Protein AF-A0A3S1CFC3-F1 (afdb_monomer_lite)

Sequence (227 aa):
MEAGDVARFQQRLIISVTGASMASLVAAILFESIRQGFGRMPPEFRSLEDPLGFSILGLLLGLIFSITNSPSYLGALRAGGGFEYTGINYEEIDPNTPSRNPPHIDRRVLQFVSDSRASKIEEGLSIKLPGTGKVRIGSTFKQCQIYIPDIPPHVGNLILNRRQALLEVNPKFLNTIEVNGERLTATNKKFLKHNDILTFFSINGNGKNETNIYRFVYYNRFLDPQG

Radius of gyration: 25.36 Å; chains: 1; bounding box: 68×39×70 Å

Structure (mmCIF, N/CA/C/O backbone):
data_AF-A0A3S1CFC3-F1
#
_entry.id   AF-A0A3S1CFC3-F1
#
loop_
_atom_site.group_PDB
_atom_site.id
_atom_site.type_symbol
_atom_site.label_atom_id
_atom_site.label_alt_id
_atom_site.label_comp_id
_atom_site.label_asym_id
_atom_site.label_entity_id
_atom_site.label_seq_id
_atom_site.pdbx_PDB_ins_code
_atom_site.Cartn_x
_atom_site.Cartn_y
_atom_site.Cartn_z
_atom_site.occupancy
_atom_site.B_iso_or_equiv
_atom_site.auth_seq_id
_atom_site.auth_comp_id
_atom_site.auth_asym_id
_atom_site.auth_atom_id
_atom_site.pdbx_PDB_model_num
ATOM 1 N N . MET A 1 1 ? -4.711 -12.379 6.925 1.00 42.16 1 MET A N 1
ATOM 2 C CA . MET A 1 1 ? -4.134 -12.859 8.213 1.00 42.16 1 MET A CA 1
ATOM 3 C C . MET A 1 1 ? -3.035 -11.905 8.695 1.00 42.16 1 MET A C 1
ATOM 5 O O . MET A 1 1 ? -2.099 -11.646 7.960 1.00 42.16 1 MET A O 1
ATOM 9 N N . GLU A 1 2 ? -3.150 -11.352 9.909 1.00 40.22 2 GLU A N 1
ATOM 10 C CA . GLU A 1 2 ? -2.169 -10.440 10.555 1.00 40.22 2 GLU A CA 1
ATOM 11 C C . GLU A 1 2 ? -1.416 -11.161 11.705 1.00 40.22 2 GLU A C 1
ATOM 13 O O . GLU A 1 2 ? -0.803 -10.527 12.556 1.00 40.22 2 GLU A O 1
ATOM 18 N N . ALA A 1 3 ? -1.485 -12.500 11.726 1.00 41.91 3 ALA A N 1
ATOM 19 C CA . ALA A 1 3 ? -1.053 -13.385 12.814 1.00 41.91 3 ALA A CA 1
ATOM 20 C C . ALA A 1 3 ? 0.452 -13.732 12.818 1.00 41.91 3 ALA A C 1
ATOM 22 O O . ALA A 1 3 ? 0.902 -14.467 13.688 1.00 41.91 3 ALA A O 1
ATOM 23 N N . GLY A 1 4 ? 1.237 -13.218 11.867 1.00 51.56 4 GLY A N 1
ATOM 24 C CA . GLY A 1 4 ? 2.675 -13.511 11.770 1.00 51.56 4 GLY A CA 1
ATOM 25 C C . GLY A 1 4 ? 3.599 -12.542 12.518 1.00 51.56 4 GLY A C 1
ATOM 26 O O . GLY A 1 4 ? 4.791 -12.812 12.618 1.00 51.56 4 GLY A O 1
ATOM 27 N N . ASP A 1 5 ? 3.090 -11.413 13.024 1.00 64.06 5 ASP A N 1
ATOM 28 C CA . ASP A 1 5 ? 3.907 -10.368 13.662 1.00 64.06 5 ASP A CA 1
ATOM 29 C C . ASP A 1 5 ? 3.645 -10.323 15.179 1.00 64.06 5 ASP A C 1
ATOM 31 O O . ASP A 1 5 ? 2.754 -9.620 15.669 1.00 64.06 5 ASP A O 1
ATOM 35 N N . VAL A 1 6 ? 4.417 -11.125 15.923 1.00 68.31 6 VAL A N 1
ATOM 36 C CA . VAL A 1 6 ? 4.292 -11.315 17.383 1.00 68.31 6 VAL A CA 1
ATOM 37 C C . VAL A 1 6 ? 4.401 -9.990 18.143 1.00 68.31 6 VAL A C 1
ATOM 39 O O . VAL A 1 6 ? 3.653 -9.762 19.096 1.00 68.31 6 VAL A O 1
ATOM 42 N N . ALA A 1 7 ? 5.272 -9.081 17.695 1.00 69.06 7 ALA A N 1
ATOM 43 C CA . ALA A 1 7 ? 5.473 -7.785 18.340 1.00 69.06 7 ALA A CA 1
ATOM 44 C C . ALA A 1 7 ? 4.209 -6.910 18.264 1.00 69.06 7 ALA A C 1
ATOM 46 O O . ALA A 1 7 ? 3.825 -6.264 19.242 1.00 69.06 7 ALA A O 1
ATOM 47 N N . ARG A 1 8 ? 3.502 -6.933 17.128 1.00 65.00 8 ARG A N 1
ATOM 48 C CA . ARG A 1 8 ? 2.253 -6.171 16.964 1.00 65.00 8 ARG A CA 1
ATOM 49 C C . ARG A 1 8 ? 1.079 -6.780 17.706 1.00 65.00 8 ARG A C 1
ATOM 51 O O . ARG A 1 8 ? 0.235 -6.036 18.208 1.00 65.00 8 ARG A O 1
ATOM 58 N N . PHE A 1 9 ? 1.015 -8.107 17.780 1.00 73.50 9 PHE A N 1
ATOM 59 C CA . PHE A 1 9 ? 0.009 -8.779 18.596 1.00 73.50 9 PHE A CA 1
ATOM 60 C C . PHE A 1 9 ? 0.137 -8.358 20.066 1.00 73.50 9 PHE A C 1
ATOM 62 O O . PHE A 1 9 ? -0.846 -7.923 20.665 1.00 73.50 9 PHE A O 1
ATOM 69 N N . GLN A 1 10 ? 1.359 -8.377 20.609 1.00 79.56 10 GLN A N 1
ATOM 70 C CA . GLN A 1 10 ? 1.631 -7.917 21.974 1.00 79.56 10 GLN A CA 1
ATOM 71 C C . GLN A 1 10 ? 1.266 -6.440 22.169 1.00 79.56 10 GLN A C 1
ATOM 73 O O . GLN A 1 10 ? 0.617 -6.095 23.154 1.00 79.56 10 GLN A O 1
ATOM 78 N N . GLN A 1 11 ? 1.603 -5.572 21.210 1.00 77.94 11 GLN A N 1
ATOM 79 C CA . GLN A 1 11 ? 1.250 -4.154 21.278 1.00 77.94 11 GLN A CA 1
ATOM 80 C C . GLN A 1 11 ? -0.272 -3.932 21.314 1.00 77.94 11 GLN A C 1
ATOM 82 O O . GLN A 1 11 ? -0.761 -3.177 22.155 1.00 77.94 11 GLN A O 1
ATOM 87 N N . ARG A 1 12 ? -1.040 -4.608 20.446 1.00 77.31 12 ARG A N 1
ATOM 88 C CA . ARG A 1 12 ? -2.513 -4.534 20.453 1.00 77.31 12 ARG A CA 1
ATOM 89 C C . ARG A 1 12 ? -3.105 -5.059 21.754 1.00 77.31 12 ARG A C 1
ATOM 91 O O . ARG A 1 12 ? -4.049 -4.458 22.263 1.00 77.31 12 ARG A O 1
ATOM 98 N N . LEU A 1 13 ? -2.549 -6.143 22.291 1.00 82.62 13 LEU A N 1
ATOM 99 C CA . LEU A 1 13 ? -2.998 -6.730 23.549 1.00 82.62 13 LEU A CA 1
ATOM 100 C C . LEU A 1 13 ? -2.796 -5.746 24.705 1.00 82.62 13 LEU A C 1
ATOM 102 O O . LEU A 1 13 ? -3.754 -5.449 25.414 1.00 82.62 13 LEU A O 1
ATOM 106 N N . ILE A 1 14 ? -1.599 -5.165 24.841 1.00 84.75 14 ILE A N 1
ATOM 107 C CA . ILE A 1 14 ? -1.297 -4.191 25.901 1.00 84.75 14 ILE A CA 1
ATOM 108 C C . ILE A 1 14 ? -2.219 -2.973 25.802 1.00 84.75 14 ILE A C 1
ATOM 110 O O . ILE A 1 14 ? -2.825 -2.598 26.801 1.00 84.75 14 ILE A O 1
ATOM 114 N N . ILE A 1 15 ? -2.369 -2.381 24.611 1.00 81.94 15 ILE A N 1
ATOM 115 C CA . ILE A 1 15 ? -3.229 -1.199 24.417 1.00 81.94 15 ILE A CA 1
ATOM 116 C C . ILE A 1 15 ? -4.700 -1.537 24.691 1.00 81.94 15 ILE A C 1
ATOM 118 O O . ILE A 1 15 ? -5.428 -0.715 25.240 1.00 81.94 15 ILE A O 1
ATOM 122 N N . SER A 1 16 ? -5.151 -2.742 24.337 1.00 82.00 16 SER A N 1
ATOM 123 C CA . SER A 1 16 ? -6.533 -3.161 24.594 1.00 82.00 16 SER A CA 1
ATOM 124 C C . SER A 1 16 ? -6.792 -3.357 26.085 1.00 82.00 16 SER A C 1
ATOM 126 O O . SER A 1 16 ? -7.818 -2.902 26.578 1.00 82.00 16 SER A O 1
ATOM 128 N N . VAL A 1 17 ? -5.855 -3.967 26.819 1.00 86.62 17 VAL A N 1
ATOM 129 C CA . VAL A 1 17 ? -5.968 -4.148 28.275 1.00 86.62 17 VAL A CA 1
ATOM 130 C C . VAL A 1 17 ? -5.937 -2.802 28.998 1.00 86.62 17 VAL A C 1
ATOM 132 O O . VAL A 1 17 ? -6.794 -2.536 29.839 1.00 86.62 17 VAL A O 1
ATOM 135 N N . THR A 1 18 ? -4.990 -1.921 28.665 1.00 88.06 18 THR A N 1
ATOM 136 C CA . THR A 1 18 ? -4.898 -0.602 29.310 1.00 88.06 18 THR A CA 1
ATOM 137 C C . THR A 1 18 ? -6.079 0.292 28.938 1.00 88.06 18 THR A C 1
ATOM 139 O O . THR A 1 18 ? -6.671 0.919 29.816 1.00 88.06 18 THR A O 1
ATOM 142 N N . GLY A 1 19 ? -6.480 0.297 27.665 1.00 86.25 19 GLY A N 1
ATOM 143 C CA . GLY A 1 19 ? -7.638 1.037 27.176 1.00 86.25 19 GLY A CA 1
ATOM 144 C C . GLY A 1 19 ? -8.947 0.573 27.815 1.00 86.25 19 GLY A C 1
ATOM 145 O O . GLY A 1 19 ? -9.732 1.413 28.245 1.00 86.25 19 GLY A O 1
ATOM 146 N N . ALA A 1 20 ? -9.162 -0.740 27.943 1.00 87.75 20 ALA A N 1
ATOM 147 C CA . ALA A 1 20 ? -10.339 -1.296 28.611 1.00 87.75 20 ALA A CA 1
ATOM 148 C C . ALA A 1 20 ? -10.380 -0.922 30.100 1.00 87.75 20 ALA A C 1
ATOM 150 O O . ALA A 1 20 ? -11.426 -0.516 30.600 1.00 87.75 20 ALA A O 1
ATOM 151 N N . SER A 1 21 ? -9.241 -0.979 30.795 1.00 88.75 21 SER A N 1
ATOM 152 C CA . SER A 1 21 ? -9.150 -0.553 32.197 1.00 88.75 21 SER A CA 1
ATOM 153 C C . SER A 1 21 ? -9.494 0.929 32.375 1.00 88.75 21 SER A C 1
ATOM 155 O O . SER A 1 21 ? -10.272 1.275 33.264 1.00 88.75 21 SER A O 1
ATOM 157 N N . MET A 1 22 ? -8.980 1.809 31.506 1.00 90.06 22 MET A N 1
ATOM 158 C CA . MET A 1 22 ? -9.345 3.230 31.541 1.00 90.06 22 MET A CA 1
ATOM 159 C C . MET A 1 22 ? -10.819 3.455 31.199 1.00 90.06 22 MET A C 1
ATOM 161 O O . MET A 1 22 ? -11.473 4.258 31.858 1.00 90.06 22 MET A O 1
ATOM 165 N N . ALA A 1 23 ? -11.353 2.749 30.199 1.00 90.12 23 ALA A N 1
ATOM 166 C CA . ALA A 1 23 ? -12.761 2.844 29.825 1.00 90.12 23 ALA A CA 1
ATOM 167 C C . ALA A 1 23 ? -13.680 2.464 30.989 1.00 90.12 23 ALA A C 1
ATOM 169 O O . ALA A 1 23 ? -14.636 3.185 31.252 1.00 90.12 23 ALA A O 1
ATOM 170 N N . SER A 1 24 ? -13.357 1.401 31.730 1.00 89.88 24 SER A N 1
ATOM 171 C CA . SER A 1 24 ? -14.097 1.002 32.932 1.00 89.88 24 SER A CA 1
ATOM 172 C C . SER A 1 24 ? -14.059 2.074 34.022 1.00 89.88 24 SER A C 1
ATOM 174 O O . SER A 1 24 ? -15.081 2.361 34.641 1.00 89.88 24 SER A O 1
ATOM 176 N N . LEU A 1 25 ? -12.903 2.711 34.231 1.00 92.31 25 LEU A N 1
ATOM 177 C CA . LEU A 1 25 ? -12.755 3.782 35.218 1.00 92.31 25 LEU A CA 1
ATOM 178 C C . LEU A 1 25 ? -13.561 5.029 34.820 1.00 92.31 25 LEU A C 1
ATOM 180 O O . LEU A 1 25 ? -14.290 5.583 35.640 1.00 92.31 25 LEU A O 1
ATOM 184 N N . VAL A 1 26 ? -13.497 5.435 33.549 1.00 91.19 26 VAL A N 1
ATOM 185 C CA . VAL A 1 26 ? -14.292 6.553 33.014 1.00 91.19 26 VAL A CA 1
ATOM 186 C C . VAL A 1 26 ? -15.789 6.240 33.061 1.00 91.19 26 VAL A C 1
ATOM 188 O O . VAL A 1 26 ? -16.574 7.109 33.433 1.00 91.19 26 VAL A O 1
ATOM 191 N N . ALA A 1 27 ? -16.189 5.005 32.745 1.00 90.88 27 ALA A N 1
ATOM 192 C CA . ALA A 1 27 ? -17.576 4.557 32.847 1.00 90.88 27 ALA A CA 1
ATOM 193 C C . ALA A 1 27 ? -18.093 4.674 34.285 1.00 90.88 27 ALA A C 1
ATOM 195 O O . ALA A 1 27 ? -19.175 5.214 34.496 1.00 90.88 27 ALA A O 1
ATOM 196 N N . ALA A 1 28 ? -17.300 4.233 35.267 1.00 90.38 28 ALA A N 1
ATOM 197 C CA . ALA A 1 28 ? -17.648 4.333 36.680 1.00 90.38 28 ALA A CA 1
ATOM 198 C C . ALA A 1 28 ? -17.793 5.794 37.138 1.00 90.38 28 ALA A C 1
ATOM 200 O O . ALA A 1 28 ? -18.766 6.126 37.811 1.00 90.38 28 ALA A O 1
ATOM 201 N N . ILE A 1 29 ? -16.878 6.682 36.726 1.00 90.38 29 ILE A N 1
ATOM 202 C CA . ILE A 1 29 ? -16.960 8.118 37.042 1.00 90.38 29 ILE A CA 1
ATOM 203 C C . ILE A 1 29 ? -18.208 8.752 36.418 1.00 90.38 29 ILE A C 1
ATOM 205 O O . ILE A 1 29 ? -18.926 9.485 37.099 1.00 90.38 29 ILE A O 1
ATOM 209 N N . LEU A 1 30 ? -18.481 8.485 35.137 1.00 88.50 30 LEU A N 1
ATOM 210 C CA . LEU A 1 30 ? -19.662 9.016 34.447 1.00 88.50 30 LEU A CA 1
ATOM 211 C C . LEU A 1 30 ? -20.952 8.527 35.099 1.00 88.50 30 LEU A C 1
ATOM 213 O O . LEU A 1 30 ? -21.858 9.320 35.344 1.00 88.50 30 LEU A O 1
ATOM 217 N N . PHE A 1 31 ? -21.015 7.235 35.410 1.00 86.88 31 PHE A N 1
ATOM 218 C CA . PHE A 1 31 ? -22.160 6.629 36.067 1.00 86.88 31 PHE A CA 1
ATOM 219 C C . PHE A 1 31 ? -22.419 7.248 37.447 1.00 86.88 31 PHE A C 1
ATOM 221 O O . PHE A 1 31 ? -23.539 7.667 37.733 1.00 86.88 31 PHE A O 1
ATOM 228 N N . GLU A 1 32 ? -21.379 7.391 38.271 1.00 85.94 32 GLU A N 1
ATOM 229 C CA . GLU A 1 32 ? -21.494 8.014 39.592 1.00 85.94 32 GLU A CA 1
ATOM 230 C C . GLU A 1 32 ? -21.860 9.506 39.493 1.00 85.94 32 GLU A C 1
ATOM 232 O O . GLU A 1 32 ? -22.687 9.989 40.263 1.00 85.94 32 GLU A O 1
ATOM 237 N N . SER A 1 33 ? -21.338 10.226 38.495 1.00 85.31 33 SER A N 1
ATOM 238 C CA . SER A 1 33 ? -21.699 11.633 38.249 1.00 85.31 33 SER A CA 1
ATOM 239 C C . SER A 1 33 ? -23.186 11.788 37.912 1.00 85.31 33 SER A C 1
ATOM 241 O O . SER A 1 33 ? -23.858 12.675 38.440 1.00 85.31 33 SER A O 1
ATOM 243 N N . ILE A 1 34 ? -23.723 10.899 37.069 1.00 83.38 34 ILE A N 1
ATOM 244 C CA . ILE A 1 34 ? -25.156 10.855 36.744 1.00 83.38 34 ILE A CA 1
ATOM 245 C C . ILE A 1 34 ? -25.962 10.542 38.009 1.00 83.38 34 ILE A C 1
ATOM 247 O O . ILE A 1 34 ? -26.937 11.226 38.319 1.00 83.38 34 ILE A O 1
ATOM 251 N N . ARG A 1 35 ? -25.529 9.543 38.782 1.00 79.00 35 ARG A N 1
ATOM 252 C CA . ARG A 1 35 ? -26.196 9.114 40.015 1.00 79.00 35 ARG A CA 1
ATOM 253 C C . ARG A 1 35 ? -26.279 10.222 41.067 1.00 79.00 35 ARG A C 1
ATOM 255 O O . ARG A 1 35 ? -27.329 10.389 41.693 1.00 79.00 35 ARG A O 1
ATOM 262 N N . GLN A 1 36 ? -25.197 10.978 41.246 1.00 80.56 36 GLN A N 1
ATOM 263 C CA . GLN A 1 36 ? -25.134 12.115 42.166 1.00 80.56 36 GLN A CA 1
ATOM 264 C C . GLN A 1 36 ? -25.999 13.283 41.686 1.00 80.56 36 GLN A C 1
ATOM 266 O O . GLN A 1 36 ? -26.722 13.864 42.493 1.00 80.56 36 GLN A O 1
ATOM 271 N N . GLY A 1 37 ? -25.999 13.573 40.379 1.00 77.06 37 GLY A N 1
ATOM 272 C CA . GLY A 1 37 ? -26.827 14.628 39.786 1.00 77.06 37 GLY A CA 1
ATOM 273 C C . GLY A 1 37 ? -28.334 14.423 39.981 1.00 77.06 37 GLY A C 1
ATOM 274 O O . GLY A 1 37 ? -29.068 15.398 40.111 1.00 77.06 37 GLY A O 1
ATOM 275 N N . PHE A 1 38 ? -28.791 13.170 40.071 1.00 71.25 38 PHE A N 1
ATOM 276 C CA . PHE A 1 38 ? -30.195 12.831 40.337 1.00 71.25 38 PHE A CA 1
ATOM 277 C C . PHE A 1 38 ? -30.530 12.604 41.823 1.00 71.25 38 PHE A C 1
ATOM 279 O O . PHE A 1 38 ? -31.680 12.314 42.137 1.00 71.25 38 PHE A O 1
ATOM 286 N N . GLY A 1 39 ? -29.575 12.738 42.755 1.00 63.97 39 GLY A N 1
ATOM 287 C CA . GLY A 1 39 ? -29.851 12.625 44.197 1.00 63.97 39 GLY A CA 1
ATOM 288 C C . GLY A 1 39 ? -30.233 11.216 44.682 1.00 63.97 39 GLY A C 1
ATOM 289 O O . GLY A 1 39 ? -30.819 11.091 45.759 1.00 63.97 39 GLY A O 1
ATOM 290 N N . ARG A 1 40 ? -29.824 10.171 43.934 1.00 63.53 40 ARG A N 1
ATOM 291 C CA . ARG A 1 40 ? -30.358 8.786 43.884 1.00 63.53 40 ARG A CA 1
ATOM 292 C C . ARG A 1 40 ? -31.554 8.681 42.937 1.00 63.53 40 ARG A C 1
ATOM 294 O O . ARG A 1 40 ? -32.511 9.434 43.065 1.00 63.53 40 ARG A O 1
ATOM 301 N N . MET A 1 41 ? -31.494 7.734 41.993 1.00 61.25 41 MET A N 1
ATOM 302 C CA . MET A 1 41 ? -32.552 7.547 40.994 1.00 61.25 41 MET A CA 1
ATOM 303 C C . MET A 1 41 ? -33.935 7.432 41.665 1.00 61.25 41 MET A C 1
ATOM 305 O O . MET A 1 41 ? -34.058 6.706 42.660 1.00 61.25 41 MET A O 1
ATOM 309 N N . PRO A 1 42 ? -34.972 8.107 41.125 1.00 67.75 42 PRO A N 1
ATOM 310 C CA . PRO A 1 42 ? -36.343 7.957 41.597 1.00 67.75 42 PRO A CA 1
ATOM 311 C C . PRO A 1 42 ? -36.731 6.472 41.643 1.00 67.75 42 PRO A C 1
ATOM 313 O O . PRO A 1 42 ? -36.279 5.704 40.791 1.00 67.75 42 PRO A O 1
ATOM 316 N N . PRO A 1 43 ? -37.575 6.039 42.593 1.00 66.56 43 PRO A N 1
ATOM 317 C CA . PRO A 1 43 ? -37.928 4.627 42.771 1.00 66.56 43 PRO A CA 1
ATOM 318 C C . PRO A 1 43 ? -38.498 3.961 41.505 1.00 66.56 43 PRO A C 1
ATOM 320 O O . PRO A 1 43 ? -38.337 2.756 41.337 1.00 66.56 43 PRO A O 1
ATOM 323 N N . GLU A 1 44 ? -39.079 4.740 40.591 1.00 69.56 44 GLU A N 1
ATOM 324 C CA . GLU A 1 44 ? -39.585 4.293 39.285 1.00 69.56 44 GLU A CA 1
ATOM 325 C C . GLU A 1 44 ? -38.475 3.941 38.274 1.00 69.56 44 GLU A C 1
ATOM 327 O O . GLU A 1 44 ? -38.678 3.101 37.403 1.00 69.56 44 GLU A O 1
ATOM 332 N N . PHE A 1 45 ? -37.284 4.536 38.406 1.00 68.44 45 PHE A N 1
ATOM 333 C CA . PHE A 1 45 ? -36.150 4.376 37.482 1.00 68.44 45 PHE A CA 1
ATOM 334 C C . PHE A 1 45 ? -35.042 3.465 38.018 1.00 68.44 45 PHE A C 1
ATOM 336 O O . PHE A 1 45 ? -34.048 3.230 37.336 1.00 68.44 45 PHE A O 1
ATOM 343 N N . ARG A 1 46 ? -35.209 2.898 39.215 1.00 69.00 46 ARG A N 1
ATOM 344 C CA . ARG A 1 46 ? -34.215 2.011 39.842 1.00 69.00 46 ARG A CA 1
ATOM 345 C C . ARG A 1 46 ? -33.887 0.773 39.002 1.00 69.00 46 ARG A C 1
ATOM 347 O O . ARG A 1 46 ? -32.761 0.299 39.026 1.00 69.00 46 ARG A O 1
ATOM 354 N N . SER A 1 47 ? -34.853 0.273 38.233 1.00 77.00 47 SER A N 1
ATOM 355 C CA . SER A 1 47 ? -34.658 -0.851 37.305 1.00 77.00 47 SER A CA 1
ATOM 356 C C . SER A 1 47 ? -33.797 -0.498 36.084 1.00 77.00 47 SER A C 1
ATOM 358 O O . SER A 1 47 ? -33.296 -1.398 35.416 1.00 77.00 47 SER A O 1
ATOM 360 N N . LEU A 1 48 ? -33.615 0.795 35.790 1.00 78.31 48 LEU A N 1
ATOM 361 C CA . LEU A 1 48 ? -32.805 1.303 34.680 1.00 78.31 48 LEU A CA 1
ATOM 362 C C . LEU A 1 48 ? -31.370 1.661 35.096 1.00 78.31 48 LEU A C 1
ATOM 364 O O . LEU A 1 48 ? -30.550 1.939 34.222 1.00 78.31 48 LEU A O 1
ATOM 368 N N . GLU A 1 49 ? -31.048 1.599 36.393 1.00 75.81 49 GLU A N 1
ATOM 369 C CA . GLU A 1 49 ? -29.712 1.877 36.935 1.00 75.81 49 GLU A CA 1
ATOM 370 C C . GLU A 1 49 ? -28.662 0.925 36.322 1.00 75.81 49 GLU A C 1
ATOM 372 O O . GLU A 1 49 ? -27.709 1.384 35.686 1.00 75.81 49 GLU A O 1
ATOM 377 N N . ASP A 1 50 ? -28.887 -0.391 36.387 1.00 78.94 50 ASP A N 1
ATOM 378 C CA . ASP A 1 50 ? -27.946 -1.385 35.849 1.00 78.94 50 ASP A CA 1
ATOM 379 C C . ASP A 1 50 ? -27.836 -1.354 34.306 1.00 78.94 50 ASP A C 1
ATOM 381 O O . ASP A 1 50 ? -26.713 -1.287 33.790 1.00 78.94 50 ASP A O 1
ATOM 385 N N . PRO A 1 51 ? -28.940 -1.334 33.520 1.00 87.38 51 PRO A N 1
ATOM 386 C CA . PRO A 1 51 ? -28.868 -1.224 32.059 1.00 87.38 51 PRO A CA 1
ATOM 387 C C . PRO A 1 51 ? -28.120 0.018 31.564 1.00 87.38 51 PRO A C 1
ATOM 389 O O . PRO A 1 51 ? -27.397 -0.050 30.564 1.00 87.38 51 PRO A O 1
ATOM 392 N N . LEU A 1 52 ? -28.271 1.152 32.253 1.00 85.50 52 LEU A N 1
ATOM 393 C CA . LEU A 1 52 ? -27.593 2.398 31.903 1.00 85.50 52 LEU A CA 1
ATOM 394 C C . LEU A 1 52 ? -26.082 2.286 32.143 1.00 85.50 52 LEU A C 1
ATOM 396 O O . LEU A 1 52 ? -25.298 2.649 31.263 1.00 85.50 52 LEU A O 1
ATOM 400 N N . GLY A 1 53 ? -25.670 1.718 33.281 1.00 84.19 53 GLY A N 1
ATOM 401 C CA . GLY A 1 53 ? -24.261 1.451 33.578 1.00 84.19 53 GLY A CA 1
ATOM 402 C C . GLY A 1 53 ? -23.609 0.526 32.545 1.00 84.19 53 GLY A C 1
ATOM 403 O O . GLY A 1 53 ? -22.552 0.852 31.994 1.00 84.19 53 GLY A O 1
ATOM 404 N N . PHE A 1 54 ? -24.277 -0.580 32.197 1.00 89.06 54 PHE A N 1
ATOM 405 C CA . PHE A 1 54 ? -23.790 -1.501 31.165 1.00 89.06 54 PHE A CA 1
ATOM 406 C C . PHE A 1 54 ? -23.721 -0.859 29.776 1.00 89.06 54 PHE A C 1
ATOM 408 O O . PHE A 1 54 ? -22.786 -1.135 29.023 1.00 89.06 54 PHE A O 1
ATOM 415 N N . SER A 1 55 ? -24.658 0.030 29.442 1.00 91.56 55 SER A N 1
ATOM 416 C CA . SER A 1 55 ? -24.670 0.728 28.151 1.00 91.56 55 SER A CA 1
ATOM 417 C C . SER A 1 55 ? -23.510 1.718 28.017 1.00 91.56 55 SER A C 1
ATOM 419 O O . SER A 1 55 ? -22.846 1.742 26.980 1.00 91.56 55 SER A O 1
ATOM 421 N N . ILE A 1 56 ? -23.220 2.498 29.068 1.00 89.56 56 ILE A N 1
ATOM 422 C CA . ILE A 1 56 ? -22.079 3.432 29.093 1.00 89.56 56 ILE A CA 1
ATOM 423 C C . ILE A 1 56 ? -20.763 2.663 28.960 1.00 89.56 56 ILE A C 1
ATOM 425 O O . ILE A 1 56 ? -19.918 3.017 28.133 1.00 89.56 56 ILE A O 1
ATOM 429 N N . LEU A 1 57 ? -20.608 1.588 29.739 1.00 91.19 57 LEU A N 1
ATOM 430 C CA . LEU A 1 57 ? -19.436 0.724 29.655 1.00 91.19 57 LEU A CA 1
ATOM 431 C C . LEU A 1 57 ? -19.290 0.137 28.247 1.00 91.19 57 LEU A C 1
ATOM 433 O O . LEU A 1 57 ? -18.219 0.241 27.654 1.00 91.19 57 LEU A O 1
ATOM 437 N N . GLY A 1 58 ? -20.367 -0.427 27.692 1.00 91.75 58 GLY A N 1
ATOM 438 C CA . GLY A 1 58 ? -20.380 -1.030 26.360 1.00 91.75 58 GLY A CA 1
ATOM 439 C C . GLY A 1 58 ? -19.994 -0.048 25.253 1.00 91.75 58 GLY A C 1
ATOM 440 O O . GLY A 1 58 ? -19.198 -0.396 24.380 1.00 91.75 58 GLY A O 1
ATOM 441 N N . LEU A 1 59 ? -20.483 1.196 25.314 1.00 93.25 59 LEU A N 1
ATOM 442 C CA . LEU A 1 59 ? -20.116 2.251 24.364 1.00 93.25 59 LEU A CA 1
ATOM 443 C C . LEU A 1 59 ? -18.625 2.595 24.432 1.00 93.25 59 LEU A C 1
ATOM 445 O O . LEU A 1 59 ? -17.954 2.644 23.400 1.00 93.25 59 LEU A O 1
ATOM 449 N N . LEU A 1 60 ? -18.095 2.809 25.639 1.00 90.38 60 LEU A N 1
ATOM 450 C CA . LEU A 1 60 ? -16.686 3.158 25.832 1.00 90.38 60 LEU A CA 1
ATOM 451 C C . LEU A 1 60 ? -15.761 2.011 25.415 1.00 90.38 60 LEU A C 1
ATOM 453 O O . LEU A 1 60 ? -14.774 2.241 24.716 1.00 90.38 60 LEU A O 1
ATOM 457 N N . LEU A 1 61 ? -16.110 0.774 25.771 1.00 90.19 61 LEU A N 1
ATOM 458 C CA . LEU A 1 61 ? -15.365 -0.412 25.355 1.00 90.19 61 LEU A CA 1
ATOM 459 C C . LEU A 1 61 ? -15.394 -0.577 23.828 1.00 90.19 61 LEU A C 1
ATOM 461 O O . L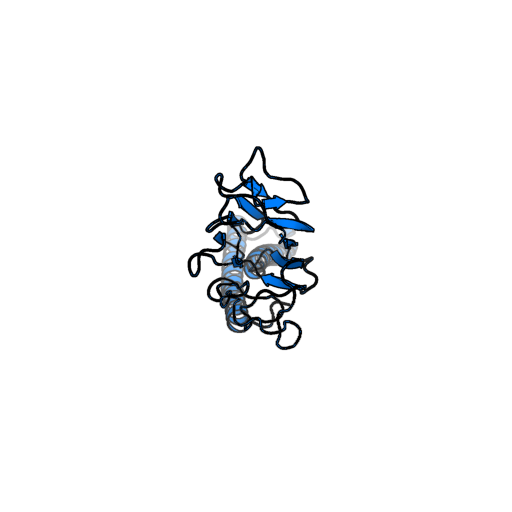EU A 1 61 ? -14.358 -0.827 23.212 1.00 90.19 61 LEU A O 1
ATOM 465 N N . GLY A 1 62 ? -16.560 -0.366 23.207 1.00 88.75 62 GLY A N 1
ATOM 466 C CA . GLY A 1 62 ? -16.728 -0.388 21.755 1.00 88.75 62 GLY A CA 1
ATOM 467 C C . GLY A 1 62 ? -15.860 0.653 21.043 1.00 88.75 62 GLY A C 1
ATOM 468 O O . GLY A 1 62 ? -15.224 0.338 20.035 1.00 88.75 62 GLY A O 1
ATOM 469 N N . LEU A 1 63 ? -15.761 1.869 21.589 1.00 87.06 63 LEU A N 1
ATOM 470 C CA . LEU A 1 63 ? -14.876 2.914 21.064 1.00 87.06 63 LEU A CA 1
ATOM 471 C C . LEU A 1 63 ? -13.396 2.532 21.179 1.00 87.06 63 LEU A C 1
ATOM 473 O O . LEU A 1 63 ? -12.659 2.666 20.199 1.00 87.06 63 LEU A O 1
ATOM 477 N N . ILE A 1 64 ? -12.966 2.021 22.338 1.00 85.69 64 ILE A N 1
ATOM 478 C CA . ILE A 1 64 ? -11.585 1.558 22.533 1.00 85.69 64 ILE A CA 1
ATOM 479 C C . ILE A 1 64 ? -11.254 0.448 21.535 1.00 85.69 64 ILE A C 1
ATOM 481 O O . ILE A 1 64 ? -10.271 0.566 20.802 1.00 85.69 64 ILE A O 1
ATOM 485 N N . PHE A 1 65 ? -12.091 -0.586 21.433 1.00 82.25 65 PHE A N 1
ATOM 486 C CA . PHE A 1 65 ? -11.839 -1.702 20.522 1.00 82.25 65 PHE A CA 1
ATOM 487 C C . PHE A 1 65 ? -11.882 -1.307 19.046 1.00 82.25 65 PHE A C 1
ATOM 489 O O . PHE A 1 65 ? -11.119 -1.855 18.249 1.00 82.25 65 PHE A O 1
ATOM 496 N N . SER A 1 66 ? -12.714 -0.334 18.670 1.00 80.44 66 SER A N 1
ATOM 497 C CA . SER A 1 66 ? -12.734 0.217 17.310 1.00 80.44 66 SER A CA 1
ATOM 498 C C . SER A 1 66 ? -11.387 0.845 16.926 1.00 80.44 66 SER A C 1
ATOM 500 O O . SER A 1 66 ? -10.898 0.671 15.807 1.00 80.44 66 SER A O 1
ATOM 502 N N . ILE A 1 67 ? -10.731 1.521 17.874 1.00 76.06 67 ILE A N 1
ATOM 503 C CA . ILE A 1 67 ? -9.419 2.134 17.649 1.00 76.06 67 ILE A CA 1
ATOM 504 C C . ILE A 1 67 ? -8.313 1.070 17.650 1.00 76.06 67 ILE A C 1
ATOM 506 O O . ILE A 1 67 ? -7.470 1.066 16.745 1.00 76.06 67 ILE A O 1
ATOM 510 N N . THR A 1 68 ? -8.307 0.154 18.625 1.00 74.56 68 THR A N 1
ATOM 511 C CA . THR A 1 68 ? -7.212 -0.820 18.791 1.00 74.56 68 THR A CA 1
ATOM 512 C C . THR A 1 68 ? -7.184 -1.899 17.713 1.00 74.56 68 THR A C 1
ATOM 514 O O . THR A 1 68 ? -6.101 -2.340 17.320 1.00 74.56 68 THR A O 1
ATOM 517 N N . ASN A 1 69 ? -8.346 -2.276 17.175 1.00 69.69 69 ASN A N 1
ATOM 518 C CA . ASN A 1 69 ? -8.446 -3.256 16.093 1.00 69.69 69 ASN A CA 1
ATOM 519 C C . ASN A 1 69 ? -8.357 -2.640 14.693 1.00 69.69 69 ASN A C 1
ATOM 521 O O . ASN A 1 69 ? -8.516 -3.351 13.698 1.00 69.69 69 ASN A O 1
ATOM 525 N N . SER A 1 70 ? -8.067 -1.340 14.579 1.00 63.09 70 SER A N 1
ATOM 526 C CA . SER A 1 70 ? -7.914 -0.717 13.267 1.00 63.09 70 SER A CA 1
ATOM 527 C C . SER A 1 70 ? -6.739 -1.341 12.474 1.00 63.09 70 SER A C 1
ATOM 529 O O . SER A 1 70 ? -5.667 -1.635 13.030 1.00 63.09 70 SER A O 1
ATOM 531 N N . PRO A 1 71 ? -6.922 -1.607 11.165 1.00 60.69 71 PRO A N 1
ATOM 532 C CA . PRO A 1 71 ? -5.886 -2.191 10.320 1.00 60.69 71 PRO A CA 1
ATOM 533 C C . PRO A 1 71 ? -4.620 -1.330 10.279 1.00 60.69 71 PRO A C 1
ATOM 535 O O . PRO A 1 71 ? -4.680 -0.116 10.106 1.00 60.69 71 PRO A O 1
ATOM 538 N N . SER A 1 72 ? -3.453 -1.973 10.363 1.00 60.00 72 SER A N 1
ATOM 539 C CA . SER A 1 72 ? -2.157 -1.276 10.320 1.00 60.00 72 SER A CA 1
ATOM 540 C C . SER A 1 72 ? -1.670 -0.926 8.904 1.00 60.00 72 SER A C 1
ATOM 542 O O . SER A 1 72 ? -0.692 -0.196 8.742 1.00 60.00 72 SER A O 1
ATOM 544 N N . TYR A 1 73 ? -2.345 -1.449 7.878 1.00 64.25 73 TYR A N 1
ATOM 545 C CA . TYR A 1 73 ? -2.090 -1.161 6.472 1.00 64.25 73 TYR A CA 1
ATOM 546 C C . TYR A 1 73 ? -3.376 -1.144 5.653 1.00 64.25 73 TYR A C 1
ATOM 548 O O . TYR A 1 73 ? -4.356 -1.788 6.031 1.00 64.25 73 TYR A O 1
ATOM 556 N N . LEU A 1 74 ? -3.340 -0.406 4.543 1.00 72.31 74 LEU A N 1
ATOM 557 C CA . LEU A 1 74 ? -4.520 -0.048 3.751 1.00 72.31 74 LEU A CA 1
ATOM 558 C C . LEU A 1 74 ? -4.702 -0.854 2.483 1.00 72.31 74 LEU A C 1
ATOM 560 O O . LEU A 1 74 ? -5.826 -1.090 2.054 1.00 72.31 74 LEU A O 1
ATOM 564 N N . GLY A 1 75 ? -3.601 -1.248 1.869 1.00 83.75 75 GLY A N 1
ATOM 565 C CA . GLY A 1 75 ? -3.643 -1.881 0.573 1.00 83.75 75 GLY A CA 1
ATOM 566 C C . GLY A 1 75 ? -2.344 -2.574 0.246 1.00 83.75 75 GLY A C 1
ATOM 567 O O . GLY A 1 75 ? -1.354 -2.470 0.981 1.00 83.75 75 GLY A O 1
ATOM 568 N N . ALA A 1 76 ? -2.379 -3.274 -0.870 1.00 90.31 76 ALA A N 1
ATOM 569 C CA . ALA A 1 76 ? -1.231 -3.929 -1.442 1.00 90.31 76 ALA A CA 1
ATOM 570 C C . ALA A 1 76 ? -1.073 -3.521 -2.905 1.00 90.31 76 ALA A C 1
ATOM 572 O O . ALA A 1 76 ? -2.047 -3.216 -3.593 1.00 90.31 76 ALA A O 1
ATOM 573 N N . LEU A 1 77 ? 0.169 -3.511 -3.373 1.00 92.81 77 LEU A N 1
ATOM 574 C CA . LEU A 1 77 ? 0.471 -3.465 -4.796 1.00 92.81 77 LEU A CA 1
ATOM 575 C C . LEU A 1 77 ? 0.840 -4.867 -5.241 1.00 92.81 77 LEU A C 1
ATOM 577 O O . LEU A 1 77 ? 1.910 -5.362 -4.888 1.00 92.81 77 LEU A O 1
ATOM 581 N N . ARG A 1 78 ? -0.033 -5.497 -6.019 1.00 92.81 78 ARG A N 1
ATOM 582 C CA . ARG A 1 78 ? 0.261 -6.790 -6.625 1.00 92.81 78 ARG A CA 1
ATOM 583 C C . ARG A 1 78 ? 1.038 -6.584 -7.912 1.00 92.81 78 ARG A C 1
ATOM 585 O O . ARG A 1 78 ? 0.550 -5.894 -8.804 1.00 92.81 78 ARG A O 1
ATOM 592 N N . ALA A 1 79 ? 2.225 -7.166 -7.997 1.00 92.19 79 ALA A N 1
ATOM 593 C CA . ALA A 1 79 ? 3.023 -7.195 -9.213 1.00 92.19 79 ALA A CA 1
ATOM 594 C C . ALA A 1 79 ? 2.317 -8.042 -10.284 1.00 92.19 79 ALA A C 1
ATOM 596 O O . ALA A 1 79 ? 1.862 -9.152 -10.004 1.00 92.19 79 ALA A O 1
ATOM 597 N N . GLY A 1 80 ? 2.190 -7.494 -11.488 1.00 89.12 80 GLY A N 1
ATOM 598 C CA . GLY A 1 80 ? 1.677 -8.174 -12.678 1.00 89.12 80 GLY A CA 1
ATOM 599 C C . GLY A 1 80 ? 2.750 -8.252 -13.764 1.00 89.12 80 GLY A C 1
ATOM 600 O O . GLY A 1 80 ? 3.932 -8.387 -13.457 1.00 89.12 80 GLY A O 1
ATOM 601 N N . GLY A 1 81 ? 2.340 -8.109 -15.026 1.00 84.81 81 GLY A N 1
ATOM 602 C CA . GLY A 1 81 ? 3.257 -8.164 -16.170 1.00 84.81 81 GLY A CA 1
ATOM 603 C C . GLY A 1 81 ? 4.441 -7.193 -16.060 1.00 84.81 81 GLY A C 1
ATOM 604 O O . GLY A 1 81 ? 4.297 -6.077 -15.548 1.00 84.81 81 GLY A O 1
ATOM 605 N N . GLY A 1 82 ? 5.605 -7.640 -16.537 1.00 83.19 82 GLY A N 1
ATOM 606 C CA . GLY A 1 82 ? 6.890 -6.944 -16.407 1.00 83.19 82 GLY A CA 1
ATOM 607 C C . GLY A 1 82 ? 7.716 -7.347 -15.185 1.00 83.19 82 GLY A C 1
ATOM 608 O O . GLY A 1 82 ? 8.866 -6.939 -15.075 1.00 83.19 82 GLY A O 1
ATOM 609 N N . PHE A 1 83 ? 7.164 -8.153 -14.275 1.00 85.88 83 PHE A N 1
ATOM 610 C CA . PHE A 1 83 ? 7.878 -8.704 -13.114 1.00 85.88 83 PHE A CA 1
ATOM 611 C C . PHE A 1 83 ? 8.121 -10.211 -13.246 1.00 85.88 83 PHE A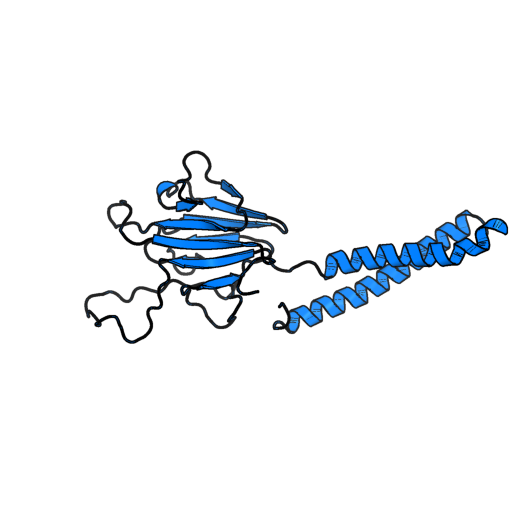 C 1
ATOM 613 O O . PHE A 1 83 ? 8.091 -10.938 -12.256 1.00 85.88 83 PHE A O 1
ATOM 620 N N . GLU A 1 84 ? 8.323 -10.693 -14.468 1.00 79.81 84 GLU A N 1
ATOM 621 C CA . GLU A 1 84 ? 8.526 -12.114 -14.752 1.00 79.81 84 GLU A CA 1
ATOM 622 C C . GLU A 1 84 ? 9.697 -12.689 -13.936 1.00 79.81 84 GLU A C 1
ATOM 624 O O . GLU A 1 84 ? 10.681 -12.008 -13.632 1.00 79.81 84 GLU A O 1
ATOM 629 N N . TYR A 1 85 ? 9.564 -13.951 -13.530 1.00 59.69 85 TYR A N 1
ATOM 630 C CA . TYR A 1 85 ? 10.546 -14.630 -12.692 1.00 59.69 85 TYR A CA 1
ATOM 631 C C . TYR A 1 85 ? 11.856 -14.864 -13.458 1.00 59.69 85 TYR A C 1
ATOM 633 O O . TYR A 1 85 ? 11.919 -15.713 -14.343 1.00 59.69 85 TYR A O 1
ATOM 641 N N . THR A 1 86 ? 12.926 -14.167 -13.072 1.00 56.88 86 THR A N 1
ATOM 642 C CA . THR A 1 86 ? 14.266 -14.281 -13.684 1.00 56.88 86 THR A CA 1
ATOM 643 C C . THR A 1 86 ? 15.174 -15.299 -12.980 1.00 56.88 86 THR A C 1
ATOM 645 O O . THR A 1 86 ? 16.385 -15.102 -12.852 1.00 56.88 86 THR A O 1
ATOM 648 N N . GLY A 1 87 ? 14.611 -16.388 -12.446 1.00 53.06 87 GLY A N 1
ATOM 649 C CA . GLY A 1 87 ? 15.413 -17.438 -11.815 1.00 53.06 87 GLY A CA 1
ATOM 650 C C . GLY A 1 87 ? 16.377 -18.133 -12.779 1.00 53.06 87 GLY A C 1
ATOM 651 O O . GLY A 1 87 ? 16.250 -18.066 -13.999 1.00 53.06 87 GLY A O 1
ATOM 652 N N . ILE A 1 88 ? 17.363 -18.819 -12.202 1.00 50.34 88 ILE A N 1
ATOM 653 C CA . ILE A 1 88 ? 18.424 -19.519 -12.931 1.00 50.34 88 ILE A CA 1
ATOM 654 C C . ILE A 1 88 ? 17.779 -20.660 -13.737 1.00 50.34 88 ILE A C 1
ATOM 656 O O . ILE A 1 88 ? 17.400 -21.654 -13.121 1.00 50.34 88 ILE A O 1
ATOM 660 N N . ASN A 1 89 ? 17.598 -20.478 -15.058 1.00 46.00 89 ASN A N 1
ATOM 661 C CA . ASN A 1 89 ? 17.560 -21.502 -16.135 1.00 46.00 89 ASN A CA 1
ATOM 662 C C . ASN A 1 89 ? 16.685 -21.163 -17.371 1.00 46.00 89 ASN A C 1
ATOM 664 O O . ASN A 1 89 ? 16.191 -22.090 -18.006 1.00 46.00 89 ASN A O 1
ATOM 668 N N . TYR A 1 90 ? 16.513 -19.897 -17.777 1.00 46.81 90 TYR A N 1
ATOM 669 C CA . TYR A 1 90 ? 15.947 -19.609 -19.117 1.00 46.81 90 TYR A CA 1
ATOM 670 C C . TYR A 1 90 ? 16.622 -18.485 -19.911 1.00 46.81 90 TYR A C 1
ATOM 672 O O . TYR A 1 90 ? 16.404 -18.408 -21.116 1.00 46.81 90 TYR A O 1
ATOM 680 N N . GLU A 1 91 ? 17.476 -17.663 -19.304 1.00 45.44 91 GLU A N 1
ATOM 681 C CA . GLU A 1 91 ? 18.294 -16.716 -20.064 1.00 45.44 91 GLU A CA 1
ATOM 682 C C . GLU A 1 91 ? 19.665 -17.351 -20.310 1.00 45.44 91 GLU A C 1
ATOM 684 O O . GLU A 1 91 ? 20.441 -17.569 -19.375 1.00 45.44 91 GLU A O 1
ATOM 689 N N . GLU A 1 92 ? 19.946 -17.702 -21.570 1.00 42.16 92 GLU A N 1
ATOM 690 C CA . GLU A 1 92 ? 21.321 -17.843 -22.042 1.00 42.16 92 GLU A CA 1
ATOM 691 C C . GLU A 1 92 ? 22.091 -16.617 -21.546 1.00 42.16 92 GLU A C 1
ATOM 693 O O . GLU A 1 92 ? 21.723 -15.481 -21.839 1.00 42.16 92 GLU A O 1
ATOM 698 N N . ILE A 1 93 ? 23.105 -16.850 -20.715 1.00 45.09 93 ILE A N 1
ATOM 699 C CA . ILE A 1 93 ? 23.945 -15.796 -20.155 1.00 45.09 93 ILE A CA 1
ATOM 700 C C . ILE A 1 93 ? 24.684 -15.158 -21.334 1.00 45.09 93 ILE A C 1
ATOM 702 O O . ILE A 1 93 ? 25.731 -15.656 -21.743 1.00 45.09 93 ILE A O 1
ATOM 706 N N . ASP A 1 94 ? 24.140 -14.079 -21.898 1.00 47.84 94 ASP A N 1
ATOM 707 C CA . ASP A 1 94 ? 24.894 -13.204 -22.783 1.00 47.84 94 ASP A CA 1
ATOM 708 C C . ASP A 1 94 ? 25.921 -12.459 -21.907 1.00 47.84 94 ASP A C 1
ATOM 710 O O . ASP A 1 94 ? 25.547 -11.661 -21.040 1.00 47.84 94 ASP A O 1
ATOM 714 N N . PRO A 1 95 ? 27.230 -12.713 -22.076 1.00 48.41 95 PRO A N 1
ATOM 715 C CA . PRO A 1 95 ? 28.274 -12.106 -21.254 1.00 48.41 95 PRO A CA 1
ATOM 716 C C . PRO A 1 95 ? 28.367 -10.577 -21.408 1.00 48.41 95 PRO A C 1
ATOM 718 O O . PRO A 1 95 ? 29.098 -9.943 -20.646 1.00 48.41 95 PRO A O 1
ATOM 721 N N . ASN A 1 96 ? 27.639 -9.976 -22.358 1.00 48.25 96 ASN A N 1
ATOM 722 C CA . ASN A 1 96 ? 27.592 -8.529 -22.565 1.00 48.25 96 ASN A CA 1
ATOM 723 C C . ASN A 1 96 ? 26.428 -7.819 -21.860 1.00 48.25 96 ASN A C 1
ATOM 725 O O . ASN A 1 96 ? 26.367 -6.586 -21.912 1.00 48.25 96 ASN A O 1
ATOM 729 N N . THR A 1 97 ? 25.507 -8.528 -21.197 1.00 48.81 97 THR A N 1
ATOM 730 C CA . THR A 1 97 ? 24.425 -7.850 -20.472 1.00 48.81 97 THR A CA 1
ATOM 731 C C . THR A 1 97 ? 24.950 -7.343 -19.124 1.00 48.81 97 THR A C 1
ATOM 733 O O . THR A 1 97 ? 25.349 -8.144 -18.274 1.00 48.81 97 THR A O 1
ATOM 736 N N . PRO A 1 98 ? 24.986 -6.019 -18.872 1.00 47.97 98 PRO A N 1
ATOM 737 C CA . PRO A 1 98 ? 25.391 -5.512 -17.569 1.00 47.97 98 PRO A CA 1
ATOM 738 C C . PRO A 1 98 ? 24.448 -6.074 -16.503 1.00 47.97 98 PRO A C 1
ATOM 740 O O . PRO A 1 98 ? 23.236 -6.076 -16.703 1.00 47.97 98 PRO A O 1
ATOM 743 N N . SER A 1 99 ? 25.009 -6.526 -15.375 1.00 50.59 99 SER A N 1
ATOM 744 C CA . SER A 1 99 ? 24.281 -6.988 -14.183 1.00 50.59 99 SER A CA 1
ATOM 745 C C . SER A 1 99 ? 23.200 -5.974 -13.790 1.00 50.59 99 SER A C 1
ATOM 747 O O . SER A 1 99 ? 23.453 -5.026 -13.037 1.00 50.59 99 SER A O 1
ATOM 749 N N . ARG A 1 100 ? 21.987 -6.151 -14.313 1.00 65.94 100 ARG A N 1
ATOM 750 C CA . ARG A 1 100 ? 20.860 -5.258 -14.068 1.00 65.94 100 ARG A CA 1
ATOM 751 C C . ARG A 1 100 ? 20.310 -5.607 -12.695 1.00 65.94 100 ARG A C 1
ATOM 753 O O . ARG A 1 100 ? 19.964 -6.756 -12.432 1.00 65.94 100 ARG A O 1
ATOM 760 N N . ASN A 1 101 ? 20.254 -4.629 -11.793 1.00 76.44 101 ASN A N 1
ATOM 761 C CA . ASN A 1 101 ? 19.627 -4.861 -10.497 1.00 76.44 101 ASN A CA 1
ATOM 762 C C . ASN A 1 101 ? 18.152 -5.218 -10.734 1.00 76.44 101 ASN A C 1
ATOM 764 O O . ASN A 1 101 ? 17.447 -4.427 -11.367 1.00 76.44 101 ASN A O 1
ATOM 768 N N . PRO A 1 102 ? 17.667 -6.367 -10.236 1.00 85.50 102 PRO A N 1
ATOM 769 C CA . PRO A 1 102 ? 16.277 -6.740 -10.426 1.00 85.50 102 PRO A CA 1
ATOM 770 C C . PRO A 1 102 ? 15.357 -5.758 -9.684 1.00 85.50 102 PRO A C 1
ATOM 772 O O . PRO A 1 102 ? 15.787 -5.122 -8.706 1.00 85.50 102 PRO A O 1
ATOM 775 N N . PRO A 1 103 ? 14.085 -5.641 -10.104 1.00 90.12 103 PRO A N 1
ATOM 776 C CA . PRO A 1 103 ? 13.094 -4.883 -9.358 1.00 90.12 103 PRO A CA 1
ATOM 777 C C . PRO A 1 103 ? 13.019 -5.371 -7.905 1.00 90.12 103 PRO A C 1
ATOM 779 O O . PRO A 1 103 ? 12.985 -6.574 -7.636 1.00 90.12 103 PRO A O 1
ATOM 782 N N . HIS A 1 104 ? 13.036 -4.448 -6.945 1.00 92.38 104 HIS A N 1
ATOM 783 C CA . HIS A 1 104 ? 13.078 -4.799 -5.525 1.00 92.38 104 HIS A CA 1
ATOM 784 C C . HIS A 1 104 ? 12.450 -3.727 -4.635 1.00 92.38 104 HIS A C 1
ATOM 786 O O . HIS A 1 104 ? 12.293 -2.570 -5.024 1.00 92.38 104 HIS A O 1
ATOM 792 N N . ILE A 1 105 ? 12.110 -4.114 -3.409 1.00 93.38 105 ILE A N 1
ATOM 793 C CA . ILE A 1 105 ? 11.600 -3.220 -2.371 1.00 93.38 105 ILE A CA 1
ATOM 794 C C . ILE A 1 105 ? 12.655 -2.919 -1.301 1.00 93.38 105 ILE A C 1
ATOM 796 O O . ILE A 1 105 ? 13.494 -3.760 -0.967 1.00 93.38 105 ILE A O 1
ATOM 800 N N . ASP A 1 106 ? 12.568 -1.732 -0.701 1.00 91.88 106 ASP A N 1
ATOM 801 C CA . ASP A 1 106 ? 13.261 -1.416 0.545 1.00 91.88 106 ASP A CA 1
ATOM 802 C C . ASP A 1 106 ? 12.541 -2.078 1.726 1.00 91.88 106 ASP A C 1
ATOM 804 O O . ASP A 1 106 ? 11.497 -1.616 2.200 1.00 91.88 106 ASP A O 1
ATOM 808 N N . ARG A 1 107 ? 13.147 -3.155 2.233 1.00 90.06 107 ARG A N 1
ATOM 809 C CA . ARG A 1 107 ? 12.626 -3.970 3.339 1.00 90.06 107 ARG A CA 1
ATOM 810 C C . ARG A 1 107 ? 12.540 -3.250 4.684 1.00 90.06 107 ARG A C 1
ATOM 812 O O . ARG A 1 107 ? 11.937 -3.773 5.615 1.00 90.06 107 ARG A O 1
ATOM 819 N N . ARG A 1 108 ? 13.143 -2.065 4.816 1.00 88.06 108 ARG A N 1
ATOM 820 C CA . ARG A 1 108 ? 13.000 -1.237 6.026 1.00 88.06 108 ARG A CA 1
ATOM 821 C C . ARG A 1 108 ? 11.608 -0.618 6.128 1.00 88.06 108 ARG A C 1
ATOM 823 O O . ARG A 1 108 ? 11.170 -0.296 7.228 1.00 88.06 108 ARG A O 1
ATOM 830 N N . VAL A 1 109 ? 10.939 -0.431 4.987 1.00 87.00 109 VAL A N 1
ATOM 831 C CA . VAL A 1 109 ? 9.649 0.269 4.887 1.00 87.00 109 VAL A CA 1
ATOM 832 C C . VAL A 1 109 ? 8.542 -0.650 4.375 1.00 87.00 109 VAL A C 1
ATOM 834 O O . VAL A 1 109 ? 7.399 -0.538 4.818 1.00 87.00 109 VAL A O 1
ATOM 837 N N . LEU A 1 110 ? 8.867 -1.546 3.443 1.00 90.62 110 LEU A N 1
ATOM 838 C CA . LEU A 1 110 ? 7.917 -2.410 2.751 1.00 90.62 110 LEU A CA 1
ATOM 839 C C . LEU A 1 110 ? 8.211 -3.885 3.022 1.00 90.62 110 LEU A C 1
ATOM 841 O O . LEU A 1 110 ? 9.337 -4.277 3.304 1.00 90.62 110 LEU A O 1
ATOM 845 N N . GLN A 1 111 ? 7.188 -4.716 2.887 1.00 90.38 111 GLN A N 1
ATOM 846 C CA . GLN A 1 111 ? 7.296 -6.172 2.970 1.00 90.38 111 GLN A CA 1
ATOM 847 C C . GLN A 1 111 ? 6.284 -6.794 2.011 1.00 90.38 111 GLN A C 1
ATOM 849 O O . GLN A 1 111 ? 5.285 -6.148 1.691 1.00 90.38 111 GLN A O 1
ATOM 854 N N . PHE A 1 112 ? 6.483 -8.038 1.586 1.00 88.56 112 PHE A N 1
ATOM 855 C CA . PHE A 1 112 ? 5.424 -8.755 0.877 1.00 88.56 112 PHE A CA 1
ATOM 856 C C . PHE A 1 112 ? 4.398 -9.330 1.858 1.00 88.56 112 PHE A C 1
ATOM 858 O O . PHE A 1 112 ? 4.671 -9.495 3.052 1.00 88.56 112 PHE A O 1
ATOM 865 N N . VAL A 1 113 ? 3.189 -9.587 1.358 1.00 83.88 113 VAL A N 1
ATOM 866 C CA . VAL A 1 113 ? 2.105 -10.214 2.128 1.00 83.88 113 VAL A CA 1
ATOM 867 C C . VAL A 1 113 ? 2.427 -11.683 2.420 1.00 83.88 113 VAL A C 1
ATOM 869 O O . VAL A 1 113 ? 2.219 -12.132 3.545 1.00 83.88 113 VAL A O 1
ATOM 872 N N . SER A 1 114 ? 2.978 -12.402 1.438 1.00 82.06 114 SER A N 1
ATOM 873 C CA . SER A 1 114 ? 3.318 -13.828 1.531 1.00 82.06 114 SER A CA 1
ATOM 874 C C . SER A 1 114 ? 4.663 -14.105 2.211 1.00 82.06 114 SER A C 1
ATOM 876 O O . SER A 1 114 ? 4.756 -15.040 3.002 1.00 82.06 114 SER A O 1
ATOM 878 N N . ASP A 1 115 ? 5.695 -13.303 1.929 1.00 79.38 115 ASP A N 1
ATOM 879 C CA . ASP A 1 115 ? 7.048 -13.506 2.462 1.00 79.38 115 ASP A CA 1
ATOM 880 C C . ASP A 1 115 ? 7.708 -12.191 2.911 1.00 79.38 115 ASP A C 1
ATOM 882 O O . ASP A 1 115 ? 8.078 -11.325 2.119 1.00 79.38 115 ASP A O 1
ATOM 886 N N . SER A 1 116 ? 7.925 -12.051 4.218 1.00 75.94 116 SER A N 1
ATOM 887 C CA . SER A 1 116 ? 8.596 -10.885 4.807 1.00 75.94 116 SER A CA 1
ATOM 888 C C . SER A 1 116 ? 10.115 -10.859 4.580 1.00 75.94 116 SER A C 1
ATOM 890 O O . SER A 1 116 ? 10.775 -9.848 4.862 1.00 75.94 116 SER A O 1
ATOM 892 N N . ARG A 1 117 ? 10.700 -11.961 4.095 1.00 80.06 117 ARG A N 1
ATOM 893 C CA . ARG A 1 117 ? 12.139 -12.092 3.839 1.00 80.06 117 ARG A CA 1
ATOM 894 C C . ARG A 1 117 ? 12.522 -11.769 2.400 1.00 80.06 117 ARG A C 1
ATOM 896 O O . ARG A 1 117 ? 13.673 -11.393 2.168 1.00 80.06 117 ARG A O 1
ATOM 903 N N . ALA A 1 118 ? 11.586 -11.852 1.466 1.00 84.06 118 ALA A N 1
ATOM 904 C CA . ALA A 1 118 ? 11.822 -11.481 0.082 1.00 84.06 118 ALA A CA 1
ATOM 905 C C . ALA A 1 118 ? 12.028 -9.962 -0.072 1.00 84.06 118 ALA A C 1
ATOM 907 O O . ALA A 1 118 ? 11.382 -9.145 0.588 1.00 84.06 118 ALA A O 1
ATOM 908 N N . SER A 1 119 ? 12.957 -9.573 -0.947 1.00 88.25 119 SER A N 1
ATOM 909 C CA . SER A 1 119 ? 13.130 -8.185 -1.408 1.00 88.25 119 SER A CA 1
ATOM 910 C C . SER A 1 119 ? 12.853 -8.019 -2.895 1.00 88.25 119 SER A C 1
ATOM 912 O O . SER A 1 119 ? 12.534 -6.912 -3.312 1.00 88.25 119 SER A O 1
ATOM 914 N N . LYS A 1 120 ? 12.996 -9.078 -3.694 1.00 90.88 120 LYS A N 1
ATOM 915 C CA . LYS A 1 120 ? 12.780 -9.041 -5.141 1.00 90.88 120 LYS A CA 1
ATOM 916 C C . LYS A 1 120 ? 11.287 -9.002 -5.444 1.00 90.88 120 LYS A C 1
ATOM 918 O O . LYS A 1 120 ? 10.515 -9.689 -4.782 1.00 90.88 120 LYS A O 1
ATOM 923 N N . ILE A 1 121 ? 10.898 -8.171 -6.403 1.00 89.69 121 ILE A N 1
ATOM 924 C CA . ILE A 1 121 ? 9.517 -8.090 -6.876 1.00 89.69 121 ILE A CA 1
ATOM 925 C C . ILE A 1 121 ? 9.381 -9.067 -8.037 1.00 89.69 121 ILE A C 1
ATOM 927 O O . ILE A 1 121 ? 10.067 -8.921 -9.044 1.00 89.69 121 ILE A O 1
ATOM 931 N N . GLU A 1 122 ? 8.489 -10.033 -7.872 1.00 89.44 122 GLU A N 1
ATOM 932 C CA . GLU A 1 122 ? 8.166 -11.059 -8.860 1.00 89.44 122 GLU A CA 1
ATOM 933 C C . GLU A 1 122 ? 6.657 -11.047 -9.108 1.00 89.44 122 GLU A C 1
ATOM 935 O O . GLU A 1 122 ? 5.869 -10.649 -8.240 1.00 89.44 122 GLU A O 1
ATOM 940 N N . GLU A 1 123 ? 6.252 -11.460 -10.301 1.00 87.75 123 GLU A N 1
ATOM 941 C CA . GLU A 1 123 ? 4.861 -11.480 -10.720 1.00 87.75 123 GLU A CA 1
ATOM 942 C C . GLU A 1 123 ? 4.002 -12.297 -9.749 1.00 87.75 123 GLU A C 1
ATOM 944 O O . GLU A 1 123 ? 4.368 -13.364 -9.258 1.00 87.75 123 GLU A O 1
ATOM 949 N N . GLY A 1 124 ? 2.830 -11.754 -9.433 1.00 85.88 124 GLY A N 1
ATOM 950 C CA . GLY A 1 124 ? 1.902 -12.343 -8.483 1.00 85.88 124 GLY A CA 1
ATOM 951 C C . GLY A 1 124 ? 2.205 -12.018 -7.022 1.00 85.88 124 GLY A C 1
ATOM 952 O O . GLY A 1 124 ? 1.312 -12.223 -6.199 1.00 85.88 124 GLY A O 1
ATOM 953 N N . LEU A 1 125 ? 3.379 -11.473 -6.672 1.00 89.50 125 LEU A N 1
ATOM 954 C CA . LEU A 1 125 ? 3.666 -11.029 -5.305 1.00 89.50 125 LEU A CA 1
ATOM 955 C C . LEU A 1 125 ? 2.966 -9.709 -4.976 1.00 89.50 125 LEU A C 1
ATOM 957 O O . LEU A 1 125 ? 2.957 -8.767 -5.768 1.00 89.50 125 LEU A O 1
ATOM 961 N N . SER A 1 126 ? 2.421 -9.623 -3.764 1.00 90.56 126 SER A N 1
ATOM 962 C CA . SER A 1 126 ? 1.722 -8.434 -3.271 1.00 90.56 126 SER A CA 1
ATOM 963 C C . SER A 1 126 ? 2.569 -7.716 -2.229 1.00 90.56 126 SER A C 1
ATOM 965 O O . SER A 1 126 ? 2.883 -8.257 -1.168 1.00 90.56 126 SER A O 1
ATOM 967 N N . ILE A 1 127 ? 2.970 -6.486 -2.545 1.00 92.25 127 ILE A N 1
ATOM 968 C CA . ILE A 1 127 ? 3.729 -5.602 -1.661 1.00 92.25 127 ILE A CA 1
ATOM 969 C C . ILE A 1 127 ? 2.747 -4.944 -0.699 1.00 92.25 127 ILE A C 1
ATOM 971 O O . ILE A 1 127 ? 1.878 -4.178 -1.115 1.00 92.25 127 ILE A O 1
ATOM 975 N N . LYS A 1 128 ? 2.916 -5.180 0.597 1.00 90.69 128 LYS A N 1
ATOM 976 C CA . LYS A 1 128 ? 2.136 -4.540 1.652 1.00 90.69 128 LYS A CA 1
ATOM 977 C C . LYS A 1 128 ? 2.555 -3.078 1.804 1.00 90.69 128 LYS A C 1
ATOM 979 O O . LYS A 1 128 ? 3.685 -2.780 2.195 1.00 90.69 128 LYS A O 1
ATOM 984 N N . LEU A 1 129 ? 1.626 -2.165 1.531 1.00 90.44 129 LEU A N 1
ATOM 985 C CA . LEU A 1 129 ? 1.830 -0.729 1.720 1.00 90.44 129 LEU A CA 1
ATOM 986 C C . LEU A 1 129 ? 1.675 -0.354 3.203 1.00 90.44 129 LEU A C 1
ATOM 988 O O . LEU A 1 129 ? 0.880 -0.977 3.895 1.00 90.44 129 LEU A O 1
ATOM 992 N N . PRO A 1 130 ? 2.374 0.657 3.740 1.00 87.69 130 PRO A N 1
ATOM 993 C CA . PRO A 1 130 ? 2.154 1.101 5.116 1.00 87.69 130 PRO A CA 1
ATOM 994 C C . PRO A 1 130 ? 0.792 1.804 5.283 1.00 87.69 130 PRO A C 1
ATOM 996 O O . PRO A 1 130 ? 0.227 2.344 4.337 1.00 87.69 130 PRO A O 1
ATOM 999 N N . GLY A 1 131 ? 0.240 1.825 6.502 1.00 82.00 131 GLY A N 1
ATOM 1000 C CA . GLY A 1 131 ? -1.039 2.504 6.775 1.00 82.00 131 GLY A CA 1
ATOM 1001 C C . GLY A 1 131 ? -0.981 4.031 6.657 1.00 82.00 131 GLY A C 1
ATOM 1002 O O . GLY A 1 131 ? -1.998 4.673 6.405 1.00 82.00 131 GLY A O 1
ATOM 1003 N N . THR A 1 132 ? 0.203 4.620 6.820 1.00 86.62 132 THR A N 1
ATOM 1004 C CA . THR A 1 132 ? 0.460 6.047 6.606 1.00 86.62 132 THR A CA 1
ATOM 1005 C C . THR A 1 132 ? 1.870 6.260 6.082 1.00 86.62 132 THR A C 1
ATOM 1007 O O . THR A 1 132 ? 2.775 5.512 6.449 1.00 86.62 132 THR A O 1
ATOM 1010 N N . GLY A 1 133 ? 2.079 7.316 5.303 1.00 90.44 133 GLY A N 1
ATOM 1011 C CA . GLY A 1 133 ? 3.409 7.758 4.893 1.00 90.44 133 GLY A CA 1
ATOM 1012 C C . GLY A 1 133 ? 3.538 7.911 3.387 1.00 90.44 133 GLY A C 1
ATOM 1013 O O . GLY A 1 133 ? 2.555 8.113 2.676 1.00 90.44 133 GLY A O 1
ATOM 1014 N N . LYS A 1 134 ? 4.777 7.848 2.906 1.00 93.69 134 LYS A N 1
ATOM 1015 C CA . LYS A 1 134 ? 5.121 8.100 1.510 1.00 93.69 134 LYS A CA 1
ATOM 1016 C C . LYS A 1 134 ? 6.013 6.983 0.985 1.00 93.69 134 LYS A C 1
ATOM 1018 O O . LYS A 1 134 ? 7.050 6.707 1.578 1.00 93.69 134 LYS A O 1
ATOM 1023 N N . VAL A 1 135 ? 5.617 6.374 -0.128 1.00 94.56 135 VAL A N 1
ATOM 1024 C CA . VAL A 1 135 ? 6.388 5.334 -0.821 1.00 94.56 135 VAL A CA 1
ATOM 1025 C C . VAL A 1 135 ? 6.830 5.885 -2.170 1.00 94.56 135 VAL A C 1
ATOM 1027 O O . VAL A 1 135 ? 5.992 6.188 -3.018 1.00 94.56 135 VAL A O 1
ATOM 1030 N N . ARG A 1 136 ? 8.137 6.058 -2.367 1.00 95.75 136 ARG A N 1
ATOM 1031 C CA . ARG A 1 136 ? 8.720 6.547 -3.621 1.00 95.75 136 ARG A CA 1
ATOM 1032 C C . ARG A 1 136 ? 8.950 5.392 -4.595 1.00 95.75 136 ARG A C 1
ATOM 1034 O O . ARG A 1 136 ? 9.532 4.377 -4.210 1.00 95.75 136 ARG A O 1
ATOM 1041 N N . ILE A 1 137 ? 8.553 5.605 -5.849 1.00 95.38 137 ILE A N 1
ATOM 1042 C CA . ILE A 1 137 ? 8.728 4.671 -6.967 1.00 95.38 137 ILE A CA 1
ATOM 1043 C C . ILE A 1 137 ? 9.669 5.303 -8.002 1.00 95.38 137 ILE A C 1
ATOM 1045 O O . ILE A 1 137 ? 9.493 6.471 -8.378 1.00 95.38 137 ILE A O 1
ATOM 1049 N N . GLY A 1 138 ? 10.669 4.551 -8.456 1.00 93.25 138 GLY A N 1
ATOM 1050 C CA . GLY A 1 138 ? 11.650 5.022 -9.435 1.00 93.25 138 GLY A CA 1
ATOM 1051 C C . GLY A 1 138 ? 12.829 4.068 -9.613 1.00 93.25 138 GLY A C 1
ATOM 1052 O O . GLY A 1 138 ? 12.880 3.007 -8.993 1.00 93.25 138 GLY A O 1
ATOM 1053 N N . SER A 1 139 ? 13.796 4.479 -10.430 1.00 90.44 139 SER A N 1
ATOM 1054 C CA . SER A 1 139 ? 15.033 3.728 -10.693 1.00 90.44 139 SER A CA 1
ATOM 1055 C C . SER A 1 139 ? 16.256 4.250 -9.928 1.00 90.44 139 SER A C 1
ATOM 1057 O O . SER A 1 139 ? 17.370 3.761 -10.118 1.00 90.44 139 SER A O 1
ATOM 1059 N N . THR A 1 140 ? 16.106 5.235 -9.031 1.00 88.88 140 THR A N 1
ATOM 1060 C CA . THR A 1 140 ? 17.229 5.667 -8.182 1.00 88.88 140 THR A CA 1
ATOM 1061 C C . THR A 1 140 ? 17.446 4.704 -7.018 1.00 88.88 140 THR A C 1
ATOM 1063 O O . THR A 1 140 ? 16.665 4.667 -6.059 1.00 88.88 140 THR A O 1
ATOM 1066 N N . PHE A 1 141 ? 18.545 3.953 -7.089 1.00 78.06 141 PHE A N 1
ATOM 1067 C CA . PHE A 1 141 ? 18.959 2.998 -6.064 1.00 78.06 141 PHE A CA 1
ATOM 1068 C C . PHE A 1 141 ? 19.082 3.657 -4.679 1.00 78.06 141 PHE A C 1
ATOM 1070 O O . PHE A 1 141 ? 19.566 4.784 -4.560 1.00 78.06 141 PHE A O 1
ATOM 1077 N N . LYS A 1 142 ? 18.631 2.960 -3.625 1.00 80.12 1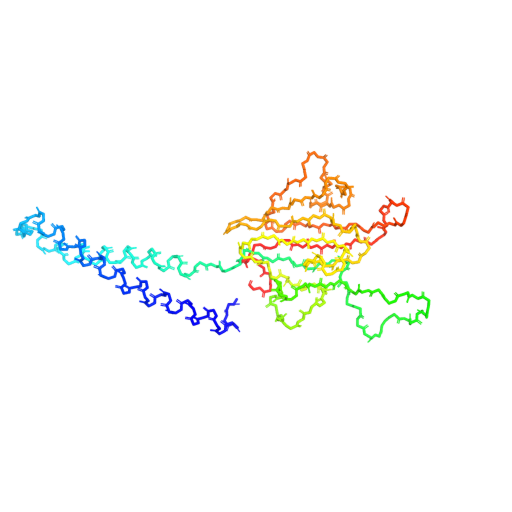42 LYS A N 1
ATOM 1078 C CA . LYS A 1 142 ? 18.598 3.408 -2.211 1.00 80.12 142 LYS A CA 1
ATOM 1079 C C . LYS A 1 142 ? 17.769 4.663 -1.892 1.00 80.12 142 LYS A C 1
ATOM 1081 O O . LYS A 1 142 ? 17.602 4.971 -0.716 1.00 80.12 142 LYS A O 1
ATOM 1086 N N . GLN A 1 143 ? 17.239 5.378 -2.883 1.00 85.44 143 GLN A N 1
ATOM 1087 C CA . GLN A 1 143 ? 16.343 6.518 -2.656 1.00 85.44 143 GLN A CA 1
ATOM 1088 C C . GLN A 1 143 ? 14.868 6.133 -2.804 1.00 85.44 143 GLN A C 1
ATOM 1090 O O . GLN A 1 143 ? 14.006 6.735 -2.160 1.00 85.44 143 GLN A O 1
ATOM 1095 N N . CYS A 1 144 ? 14.575 5.134 -3.640 1.00 90.62 144 CYS A N 1
ATOM 1096 C CA . CYS A 1 144 ? 13.225 4.631 -3.869 1.00 90.62 144 CYS A CA 1
ATOM 1097 C C . CYS A 1 144 ? 12.923 3.441 -2.955 1.00 90.62 144 CYS A C 1
ATOM 1099 O O . CYS A 1 144 ? 13.757 2.554 -2.793 1.00 90.62 144 CYS A O 1
ATOM 1101 N N . GLN A 1 145 ? 11.718 3.417 -2.379 1.00 94.75 145 GLN A N 1
ATOM 1102 C CA . GLN A 1 145 ? 11.242 2.268 -1.603 1.00 94.75 145 GLN A CA 1
ATOM 1103 C C . GLN A 1 145 ? 10.765 1.142 -2.522 1.00 94.75 145 GLN A C 1
ATOM 1105 O O . GLN A 1 145 ? 10.866 -0.020 -2.149 1.00 94.75 145 GLN A O 1
ATOM 1110 N N . ILE A 1 146 ? 10.260 1.477 -3.710 1.00 95.25 146 ILE A N 1
ATOM 1111 C CA . ILE A 1 146 ? 9.999 0.526 -4.791 1.00 95.25 146 ILE A CA 1
ATOM 1112 C C . ILE A 1 146 ? 10.957 0.880 -5.920 1.00 95.25 146 ILE A C 1
ATOM 1114 O O . ILE A 1 146 ? 10.820 1.930 -6.555 1.00 95.25 146 ILE A O 1
ATOM 1118 N N . TYR A 1 147 ? 11.947 0.020 -6.123 1.00 94.19 147 TYR A N 1
ATOM 1119 C CA . TYR A 1 147 ? 12.903 0.124 -7.207 1.00 94.19 147 TYR A CA 1
ATOM 1120 C C . TYR A 1 147 ? 12.412 -0.690 -8.401 1.00 94.19 147 TYR A C 1
ATOM 1122 O O . TYR A 1 147 ? 12.157 -1.889 -8.281 1.00 94.19 147 TYR A O 1
ATOM 1130 N N . ILE A 1 148 ? 12.325 -0.035 -9.553 1.00 91.31 148 ILE A N 1
ATOM 1131 C CA . ILE A 1 148 ? 12.073 -0.673 -10.845 1.00 91.31 148 ILE A CA 1
ATOM 1132 C C . ILE A 1 148 ? 13.204 -0.208 -11.771 1.00 91.31 148 ILE A C 1
ATOM 1134 O O . ILE A 1 148 ? 13.489 0.995 -11.804 1.00 91.31 148 ILE A O 1
ATOM 1138 N N . PRO A 1 149 ? 13.895 -1.114 -12.474 1.00 87.44 149 PRO A N 1
ATOM 1139 C CA . PRO A 1 149 ? 14.925 -0.714 -13.414 1.00 87.44 149 PRO A CA 1
ATOM 1140 C C . PRO A 1 149 ? 14.291 -0.007 -14.625 1.00 87.44 149 PRO A C 1
ATOM 1142 O O . PRO A 1 149 ? 13.119 -0.203 -14.944 1.00 87.44 149 PRO A O 1
ATOM 1145 N N . ASP A 1 150 ? 15.070 0.865 -15.268 1.00 84.44 150 ASP A N 1
ATOM 1146 C CA . ASP A 1 150 ? 14.781 1.476 -16.587 1.00 84.44 150 ASP A CA 1
ATOM 1147 C C . ASP A 1 150 ? 13.589 2.424 -16.683 1.00 84.44 150 ASP A C 1
ATOM 1149 O O . ASP A 1 150 ? 13.375 3.063 -17.708 1.00 84.44 150 ASP A O 1
ATOM 1153 N N . ILE A 1 151 ? 12.840 2.603 -15.604 1.00 89.12 151 ILE A N 1
ATOM 1154 C CA . ILE A 1 151 ? 11.896 3.711 -15.485 1.00 89.12 151 ILE A CA 1
ATOM 1155 C C . ILE A 1 151 ? 12.646 4.997 -15.093 1.00 89.12 151 ILE A C 1
ATOM 1157 O O . ILE A 1 151 ? 13.812 4.949 -14.684 1.00 89.12 151 ILE A O 1
ATOM 1161 N N . PRO A 1 152 ? 12.003 6.173 -15.149 1.00 89.62 152 PRO A N 1
ATOM 1162 C CA . PRO A 1 152 ? 12.611 7.398 -14.650 1.00 89.62 152 PRO A CA 1
ATOM 1163 C C . PRO A 1 152 ? 13.138 7.306 -13.203 1.00 89.62 152 PRO A C 1
ATOM 1165 O O . PRO A 1 152 ? 12.536 6.628 -12.362 1.00 89.62 152 PRO A O 1
ATOM 1168 N N . PRO A 1 153 ? 14.208 8.058 -12.864 1.00 90.75 153 PRO A N 1
ATOM 1169 C CA . PRO A 1 153 ? 14.810 8.075 -11.524 1.00 90.75 153 PRO A CA 1
ATOM 1170 C C . PRO A 1 153 ? 13.793 8.276 -10.395 1.00 90.75 153 PRO A C 1
ATOM 1172 O O . PRO A 1 153 ? 13.874 7.64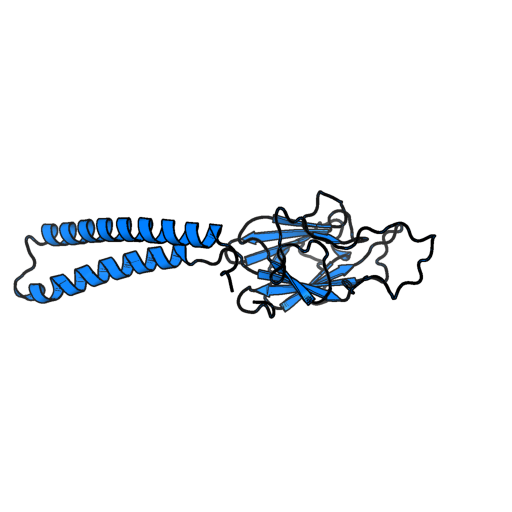3 -9.344 1.00 90.75 153 PRO A O 1
ATOM 1175 N N . HIS A 1 154 ? 12.791 9.125 -10.638 1.00 92.69 154 HIS A N 1
ATOM 1176 C CA . HIS A 1 154 ? 11.671 9.359 -9.736 1.00 92.69 154 HIS A CA 1
ATOM 1177 C C . HIS A 1 154 ? 10.382 9.557 -10.529 1.00 92.69 154 HIS A C 1
ATOM 1179 O O . HIS A 1 154 ? 10.086 10.675 -10.951 1.00 92.69 154 HIS A O 1
ATOM 1185 N N . VAL A 1 155 ? 9.607 8.485 -10.692 1.00 91.06 155 VAL A N 1
ATOM 1186 C CA . VAL A 1 155 ? 8.316 8.542 -11.396 1.00 91.06 155 VAL A CA 1
ATOM 1187 C C . VAL A 1 155 ? 7.249 9.190 -10.529 1.00 91.06 155 VAL A C 1
ATOM 1189 O O . VAL A 1 155 ? 6.487 10.030 -10.999 1.00 91.06 155 VAL A O 1
ATOM 1192 N N . GLY A 1 156 ? 7.191 8.832 -9.251 1.00 92.81 156 GLY A N 1
ATOM 1193 C CA . GLY A 1 156 ? 6.145 9.341 -8.382 1.00 92.81 156 GLY A CA 1
ATOM 1194 C C . GLY A 1 156 ? 6.207 8.795 -6.971 1.00 92.81 156 GLY A C 1
ATOM 1195 O O . GLY A 1 156 ? 7.152 8.114 -6.564 1.00 92.81 156 GLY A O 1
ATOM 1196 N N . ASN A 1 157 ? 5.184 9.151 -6.210 1.00 94.94 157 ASN A N 1
ATOM 1197 C CA . ASN A 1 157 ? 5.014 8.778 -4.824 1.00 94.94 157 ASN A CA 1
ATOM 1198 C C . ASN A 1 157 ? 3.603 8.245 -4.602 1.00 94.94 157 ASN A C 1
ATOM 1200 O O . ASN A 1 157 ? 2.636 8.838 -5.073 1.00 94.94 157 ASN A O 1
ATOM 1204 N N . LEU A 1 158 ? 3.481 7.198 -3.798 1.00 94.19 158 LEU A N 1
ATOM 1205 C CA . LEU A 1 158 ? 2.220 6.842 -3.167 1.00 94.19 158 LEU A CA 1
ATOM 1206 C C . LEU A 1 158 ? 2.159 7.515 -1.804 1.00 94.19 158 LEU A C 1
ATOM 1208 O O . LEU A 1 158 ? 2.964 7.224 -0.918 1.00 94.19 158 LEU A O 1
ATOM 1212 N N . ILE A 1 159 ? 1.221 8.441 -1.663 1.00 94.19 159 ILE A N 1
ATOM 1213 C CA . ILE A 1 159 ? 0.896 9.115 -0.414 1.00 94.19 159 ILE A CA 1
ATOM 1214 C C . ILE A 1 159 ? -0.238 8.325 0.231 1.00 94.19 159 ILE A C 1
ATOM 1216 O O . ILE A 1 159 ? -1.335 8.217 -0.317 1.00 94.19 159 ILE A O 1
ATOM 1220 N N . LEU A 1 160 ? 0.054 7.743 1.385 1.00 91.00 160 LEU A N 1
ATOM 1221 C CA . LEU A 1 160 ? -0.825 6.831 2.098 1.00 91.00 160 LEU A CA 1
ATOM 1222 C C . LEU A 1 160 ? -1.345 7.547 3.339 1.00 91.00 160 LEU A C 1
ATOM 1224 O O . LEU A 1 160 ? -0.573 7.959 4.206 1.00 91.00 160 LEU A O 1
ATOM 1228 N N . ASN A 1 161 ? -2.663 7.674 3.417 1.00 83.94 161 ASN A N 1
ATOM 1229 C CA . ASN A 1 161 ? -3.392 8.183 4.573 1.00 83.94 161 ASN A CA 1
ATOM 1230 C C . ASN A 1 161 ? -4.330 7.080 5.036 1.00 83.94 161 ASN A C 1
ATOM 1232 O O . ASN A 1 161 ? -4.863 6.413 4.166 1.00 83.94 161 ASN A O 1
ATOM 1236 N N . ARG A 1 162 ? -4.625 6.950 6.340 1.00 74.06 162 ARG A N 1
ATOM 1237 C CA . ARG A 1 162 ? -5.409 5.867 7.001 1.00 74.06 162 ARG A CA 1
ATOM 1238 C C . ARG A 1 162 ? -6.667 5.304 6.298 1.00 74.06 162 ARG A C 1
ATOM 1240 O O . ARG A 1 162 ? -7.244 4.356 6.811 1.00 74.06 162 ARG A O 1
ATOM 1247 N N . ARG A 1 163 ? -7.163 5.894 5.209 1.00 75.62 163 ARG A N 1
ATOM 1248 C CA . ARG A 1 163 ? -8.317 5.431 4.421 1.00 75.62 163 ARG A CA 1
ATOM 1249 C C . ARG A 1 163 ? -8.113 5.466 2.900 1.00 75.62 163 ARG A C 1
ATOM 1251 O O . ARG A 1 163 ? -8.982 4.989 2.181 1.00 75.62 163 ARG A O 1
ATOM 1258 N N . GLN A 1 164 ? -7.040 6.074 2.396 1.00 85.75 164 GLN A N 1
ATOM 1259 C CA . GLN A 1 164 ? -6.880 6.398 0.977 1.00 85.75 164 GLN A CA 1
ATOM 1260 C C . GLN A 1 164 ? -5.413 6.318 0.551 1.00 85.75 164 GLN A C 1
ATOM 1262 O O . GLN A 1 164 ? -4.513 6.721 1.292 1.00 85.75 164 GLN A O 1
ATOM 1267 N N . ALA A 1 165 ? -5.195 5.862 -0.678 1.00 91.25 165 ALA A N 1
ATOM 1268 C CA . ALA A 1 165 ? -3.917 5.957 -1.362 1.00 91.25 165 ALA A CA 1
ATOM 1269 C C . ALA A 1 165 ? -4.031 6.984 -2.492 1.00 91.25 165 ALA A C 1
ATOM 1271 O O . ALA A 1 165 ? -4.953 6.931 -3.305 1.00 91.25 165 ALA A O 1
ATOM 1272 N N . LEU A 1 166 ? -3.100 7.930 -2.529 1.00 93.38 166 LEU A N 1
ATOM 1273 C CA . LEU A 1 166 ? -2.993 8.942 -3.568 1.00 93.38 166 LEU A CA 1
ATOM 1274 C C . LEU A 1 166 ? -1.684 8.729 -4.323 1.00 93.38 166 LEU A C 1
ATOM 1276 O O . LEU A 1 166 ? -0.607 8.813 -3.738 1.00 93.38 166 LEU A O 1
ATOM 1280 N N . LEU A 1 167 ? -1.774 8.490 -5.624 1.00 93.75 167 LEU A N 1
ATOM 1281 C CA . LEU A 1 167 ? -0.627 8.519 -6.515 1.00 93.75 167 LEU A CA 1
ATOM 1282 C C . LEU A 1 167 ? -0.329 9.968 -6.894 1.00 93.75 167 LEU A C 1
ATOM 1284 O O . LEU A 1 167 ? -1.147 10.619 -7.535 1.00 93.75 167 LEU A O 1
ATOM 1288 N N . GLU A 1 168 ? 0.843 10.458 -6.504 1.00 93.88 168 GLU A N 1
ATOM 1289 C CA . GLU A 1 168 ? 1.401 11.746 -6.906 1.00 93.88 168 GLU A CA 1
ATOM 1290 C C . GLU A 1 168 ? 2.563 11.512 -7.876 1.00 93.88 168 GLU A C 1
ATOM 1292 O O . GLU A 1 168 ? 3.643 11.062 -7.489 1.00 93.88 168 GLU A O 1
ATOM 1297 N N . VAL A 1 169 ? 2.343 11.823 -9.144 1.00 92.25 169 VAL A N 1
ATOM 1298 C CA . VAL A 1 169 ? 3.308 11.655 -10.225 1.00 92.25 169 VAL A CA 1
ATOM 1299 C C . VAL A 1 169 ? 4.209 12.878 -10.332 1.00 92.25 169 VAL A C 1
ATOM 1301 O O . VAL A 1 169 ? 3.798 14.021 -10.117 1.00 92.25 169 VAL A O 1
ATOM 1304 N N . ASN A 1 170 ? 5.467 12.636 -10.674 1.00 90.06 170 ASN A N 1
ATOM 1305 C CA . ASN A 1 170 ? 6.415 13.683 -10.992 1.00 90.06 170 ASN A CA 1
ATOM 1306 C C . ASN A 1 170 ? 6.006 14.367 -12.312 1.00 90.06 170 ASN A C 1
ATOM 1308 O O . ASN A 1 170 ? 5.964 13.692 -13.342 1.00 90.06 170 ASN A O 1
ATOM 1312 N N . PRO A 1 171 ? 5.760 15.693 -12.325 1.00 87.31 171 PRO A N 1
ATOM 1313 C CA . PRO A 1 171 ? 5.350 16.415 -13.531 1.00 87.31 171 PRO A CA 1
ATOM 1314 C C . PRO A 1 171 ? 6.281 16.214 -14.733 1.00 87.31 171 PRO A C 1
ATOM 1316 O O . PRO A 1 171 ? 5.824 16.224 -15.871 1.00 87.31 171 PRO A O 1
ATOM 1319 N N . LYS A 1 172 ? 7.581 15.982 -14.491 1.00 87.31 172 LYS A N 1
ATOM 1320 C CA . LYS A 1 172 ? 8.577 15.746 -15.550 1.00 87.31 172 LYS A CA 1
ATOM 1321 C C . LYS A 1 172 ? 8.396 14.412 -16.284 1.00 87.31 172 LYS A C 1
ATOM 1323 O O . LYS A 1 172 ? 8.935 14.256 -17.371 1.00 87.31 172 LYS A O 1
ATOM 1328 N N . PHE A 1 173 ? 7.669 13.464 -15.692 1.00 86.06 173 PHE A N 1
ATOM 1329 C CA . PHE A 1 173 ? 7.559 12.083 -16.167 1.00 86.06 173 PHE A CA 1
ATOM 1330 C C . PHE A 1 173 ? 6.100 11.611 -16.287 1.00 86.06 173 PHE A C 1
ATOM 1332 O O . PHE A 1 173 ? 5.825 10.413 -16.234 1.00 86.06 173 PHE A O 1
ATOM 1339 N N . LEU A 1 174 ? 5.150 12.537 -16.466 1.00 83.56 174 LEU A N 1
ATOM 1340 C CA . LEU A 1 174 ? 3.714 12.233 -16.592 1.00 83.56 174 LEU A CA 1
ATOM 1341 C C . LEU A 1 174 ? 3.387 11.245 -17.724 1.00 83.56 174 LEU A C 1
ATOM 1343 O O . LEU A 1 174 ? 2.452 10.461 -17.614 1.00 83.56 174 LEU A O 1
ATOM 1347 N N . ASN A 1 175 ? 4.184 11.245 -18.792 1.00 82.88 175 ASN A N 1
ATOM 1348 C CA . ASN A 1 175 ? 4.044 10.360 -19.950 1.00 82.88 175 ASN A CA 1
ATOM 1349 C C . ASN A 1 175 ? 4.602 8.937 -19.741 1.00 82.88 175 ASN A C 1
ATOM 1351 O O . ASN A 1 175 ? 4.502 8.111 -20.649 1.00 82.88 175 ASN A O 1
ATOM 1355 N N . THR A 1 176 ? 5.196 8.658 -18.578 1.00 85.81 176 THR A N 1
ATOM 1356 C CA . THR A 1 176 ? 5.812 7.358 -18.246 1.00 85.81 176 THR A CA 1
ATOM 1357 C C . THR A 1 176 ? 4.963 6.515 -17.299 1.00 85.81 176 THR A C 1
ATOM 1359 O O . THR A 1 176 ? 5.391 5.444 -16.870 1.00 85.81 176 THR A O 1
ATOM 1362 N N . ILE A 1 177 ? 3.752 6.980 -16.981 1.00 89.00 177 ILE A N 1
ATOM 1363 C CA . ILE A 1 177 ? 2.815 6.276 -16.115 1.00 89.00 177 ILE A CA 1
ATOM 1364 C C . ILE A 1 177 ? 1.385 6.368 -16.647 1.00 89.00 177 ILE A C 1
ATOM 1366 O O . ILE A 1 177 ? 0.905 7.431 -17.043 1.00 89.00 177 ILE A O 1
ATOM 1370 N N . GLU A 1 178 ? 0.698 5.235 -16.615 1.00 91.31 178 GLU A N 1
ATOM 1371 C CA . GLU A 1 178 ? -0.719 5.109 -16.933 1.00 91.31 178 GLU A CA 1
ATOM 1372 C C . GLU A 1 178 ? -1.465 4.526 -15.741 1.00 91.31 178 GLU A C 1
ATOM 1374 O O . GLU A 1 178 ? -0.953 3.666 -15.019 1.00 91.31 178 GLU A O 1
ATOM 1379 N N . VAL A 1 179 ? -2.696 4.992 -15.546 1.00 91.31 179 VAL A N 1
ATOM 1380 C CA . VAL A 1 179 ? -3.602 4.448 -14.537 1.00 91.31 179 VAL A CA 1
ATOM 1381 C C . VAL A 1 179 ? -4.876 4.001 -15.232 1.00 91.31 179 VAL A C 1
ATOM 1383 O O . VAL A 1 179 ? -5.624 4.847 -15.720 1.00 91.31 179 VAL A O 1
ATOM 1386 N N . ASN A 1 180 ? -5.131 2.692 -15.242 1.00 91.06 180 ASN A N 1
ATOM 1387 C CA . ASN A 1 180 ? -6.209 2.038 -15.999 1.00 91.06 180 ASN A CA 1
ATOM 1388 C C . ASN A 1 180 ? -6.106 2.261 -17.518 1.00 91.06 180 ASN A C 1
ATOM 1390 O O . ASN A 1 180 ? -7.115 2.433 -18.190 1.00 91.06 180 ASN A O 1
ATOM 1394 N N . GLY A 1 181 ? -4.881 2.292 -18.052 1.00 85.06 181 GLY A N 1
ATOM 1395 C CA . GLY A 1 181 ? -4.620 2.529 -19.478 1.00 85.06 181 GLY A CA 1
ATOM 1396 C C . GLY A 1 181 ? -4.745 3.993 -19.915 1.00 85.06 181 GLY A C 1
ATOM 1397 O O . GLY A 1 181 ? -4.518 4.307 -21.078 1.00 85.06 181 GLY A O 1
ATOM 1398 N N . GLU A 1 182 ? -5.070 4.907 -18.997 1.00 86.44 182 GLU A N 1
ATOM 1399 C CA . GLU A 1 182 ? -5.114 6.341 -19.275 1.00 86.44 182 GLU A CA 1
ATOM 1400 C C . GLU A 1 182 ? -3.847 7.038 -18.776 1.00 86.44 182 GLU A C 1
ATOM 1402 O O . GLU A 1 182 ? -3.457 6.909 -17.607 1.00 86.44 182 GLU A O 1
ATOM 1407 N N . ARG A 1 183 ? -3.221 7.831 -19.652 1.00 81.56 183 ARG A N 1
ATOM 1408 C CA . ARG A 1 183 ? -2.095 8.700 -19.284 1.00 81.56 183 ARG A CA 1
ATOM 1409 C C . ARG A 1 183 ? -2.594 9.889 -18.481 1.00 81.56 183 ARG A C 1
ATOM 1411 O O . ARG A 1 183 ? -3.590 10.519 -18.829 1.00 81.56 183 ARG A O 1
ATOM 1418 N N . LEU A 1 184 ? -1.862 10.242 -17.430 1.00 78.31 184 LEU A N 1
ATOM 1419 C CA . LEU A 1 184 ? -2.176 11.420 -16.628 1.00 78.31 184 LEU A CA 1
ATOM 1420 C C . LEU A 1 184 ? -1.735 12.681 -17.381 1.00 78.31 184 LEU A C 1
ATOM 1422 O O . LEU A 1 184 ? -0.551 12.994 -17.439 1.00 78.31 184 LEU A O 1
ATOM 1426 N N . THR A 1 185 ? -2.684 13.397 -17.983 1.00 68.56 185 THR A N 1
ATOM 1427 C CA . THR A 1 185 ? -2.407 14.577 -18.826 1.00 68.56 185 THR A CA 1
ATOM 1428 C C . THR A 1 185 ? -2.638 15.907 -18.108 1.00 68.56 185 THR A C 1
ATOM 1430 O O . THR A 1 185 ? -1.877 16.846 -18.315 1.00 68.56 185 THR A O 1
ATOM 1433 N N . ALA A 1 186 ? -3.656 15.993 -17.246 1.00 65.88 186 ALA A N 1
ATOM 1434 C CA . ALA A 1 186 ? -4.073 17.251 -16.612 1.00 65.88 186 ALA A CA 1
ATOM 1435 C C . ALA A 1 186 ? -3.760 17.334 -15.110 1.00 65.88 186 ALA A C 1
ATOM 1437 O O . ALA A 1 186 ? -3.597 18.422 -14.562 1.00 65.88 186 ALA A O 1
ATOM 1438 N N . THR A 1 187 ? -3.691 16.196 -14.417 1.00 72.06 187 THR A N 1
ATOM 1439 C CA . THR A 1 187 ? -3.506 16.160 -12.962 1.00 72.06 187 THR A CA 1
ATOM 1440 C C . THR A 1 187 ? -2.410 15.173 -12.613 1.00 72.06 187 THR A C 1
ATOM 1442 O O . THR A 1 187 ? -2.496 13.989 -12.922 1.00 72.06 187 THR A O 1
ATOM 1445 N N . ASN A 1 188 ? -1.389 15.647 -11.905 1.00 81.75 188 ASN A N 1
ATOM 1446 C CA . ASN A 1 188 ? -0.298 14.810 -11.411 1.00 81.75 188 ASN A CA 1
ATOM 1447 C C . ASN A 1 188 ? -0.678 14.013 -10.151 1.00 81.75 188 ASN A C 1
ATOM 1449 O O . ASN A 1 188 ? 0.195 13.503 -9.459 1.00 81.75 188 ASN A O 1
ATOM 1453 N N . LYS A 1 189 ? -1.967 13.949 -9.810 1.00 89.31 189 LYS A N 1
ATOM 1454 C CA . LYS A 1 189 ? -2.505 13.353 -8.590 1.00 89.31 189 LYS A CA 1
ATOM 1455 C C . LYS A 1 189 ? -3.740 12.527 -8.931 1.00 89.31 189 LYS A C 1
ATOM 1457 O O . LYS A 1 189 ? -4.669 13.055 -9.535 1.00 89.31 189 LYS A O 1
ATOM 1462 N N . LYS A 1 190 ? -3.766 11.257 -8.527 1.00 91.31 190 LYS A N 1
ATOM 1463 C CA . LYS A 1 190 ? -4.912 10.355 -8.723 1.00 91.31 190 LYS A CA 1
ATOM 1464 C C . LYS A 1 190 ? -5.126 9.489 -7.488 1.00 91.31 190 LYS A C 1
ATOM 1466 O O . LYS A 1 190 ? -4.200 8.835 -7.015 1.00 91.31 190 LYS A O 1
ATOM 1471 N N . PHE A 1 191 ? -6.340 9.511 -6.943 1.00 91.88 191 PHE A N 1
ATOM 1472 C CA . PHE A 1 191 ? -6.718 8.591 -5.872 1.00 91.88 191 PHE A CA 1
ATOM 1473 C C . PHE A 1 191 ? -6.834 7.182 -6.436 1.00 91.88 191 PHE A C 1
ATOM 1475 O O . PHE A 1 191 ? -7.498 6.992 -7.453 1.00 91.88 191 PHE A O 1
ATOM 1482 N N . LEU A 1 192 ? -6.203 6.226 -5.760 1.00 91.88 192 LEU A N 1
ATOM 1483 C CA . LEU A 1 192 ? -6.240 4.827 -6.150 1.00 91.88 192 LEU A CA 1
ATOM 1484 C C . LEU A 1 192 ? -7.447 4.133 -5.531 1.00 91.88 192 LEU A C 1
ATOM 1486 O O . LEU A 1 192 ? -7.692 4.214 -4.321 1.00 91.88 192 LEU A O 1
ATOM 1490 N N . LYS A 1 193 ? -8.187 3.434 -6.381 1.00 91.62 193 LYS A N 1
ATOM 1491 C CA . LYS A 1 193 ? -9.292 2.548 -6.032 1.00 91.62 193 LYS A CA 1
ATOM 1492 C C . LYS A 1 193 ? -8.856 1.103 -6.219 1.00 91.62 193 LYS A C 1
ATOM 1494 O O . LYS A 1 193 ? -7.918 0.808 -6.950 1.00 91.62 193 LYS A O 1
ATOM 1499 N N . HIS A 1 194 ? -9.543 0.197 -5.532 1.00 89.62 194 HIS A N 1
ATOM 1500 C CA . HIS A 1 194 ? -9.327 -1.234 -5.716 1.00 89.62 194 HIS A CA 1
ATOM 1501 C C . HIS A 1 194 ? -9.437 -1.612 -7.202 1.00 89.62 194 HIS A C 1
ATOM 1503 O O . HIS A 1 194 ? -10.361 -1.164 -7.878 1.00 89.62 194 HIS A O 1
ATOM 1509 N N . ASN A 1 195 ? -8.494 -2.433 -7.661 1.00 91.50 195 ASN A N 1
ATOM 1510 C CA . ASN A 1 195 ? -8.273 -2.848 -9.047 1.00 91.50 195 ASN A CA 1
ATOM 1511 C C . ASN A 1 195 ? -7.746 -1.764 -9.989 1.00 91.50 195 ASN A C 1
ATOM 1513 O O . ASN A 1 195 ? -7.662 -2.016 -11.190 1.00 91.50 195 ASN A O 1
ATOM 1517 N N . ASP A 1 196 ? -7.323 -0.604 -9.478 1.00 94.06 196 ASP A N 1
ATOM 1518 C CA . ASP A 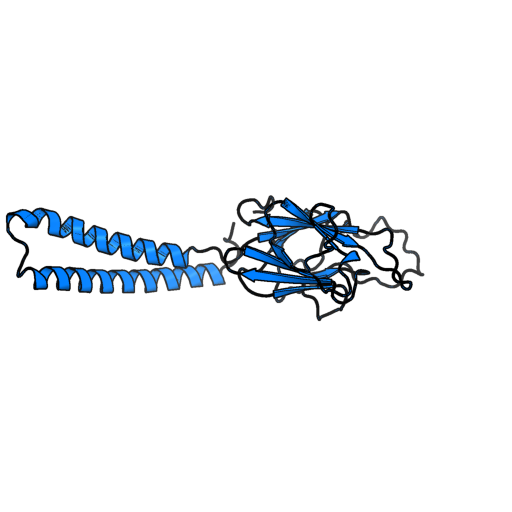1 196 ? -6.596 0.341 -10.319 1.00 94.06 196 ASP A CA 1
ATOM 1519 C C . ASP A 1 196 ? -5.262 -0.271 -10.765 1.00 94.06 196 ASP A C 1
ATOM 1521 O O . ASP A 1 196 ? -4.445 -0.709 -9.949 1.00 94.06 196 ASP A O 1
ATOM 1525 N N . ILE A 1 197 ? -5.041 -0.279 -12.076 1.00 94.38 197 ILE A N 1
ATOM 1526 C CA . ILE A 1 197 ? -3.838 -0.795 -12.719 1.00 94.38 197 ILE A CA 1
ATOM 1527 C C . ILE A 1 197 ? -2.880 0.368 -12.938 1.00 94.38 197 ILE A C 1
ATOM 1529 O O . ILE A 1 197 ? -3.165 1.283 -13.708 1.00 94.38 197 ILE A O 1
ATOM 1533 N N . LEU A 1 198 ? -1.726 0.309 -12.287 1.00 94.44 198 LEU A N 1
ATOM 1534 C CA . LEU A 1 198 ? -0.611 1.220 -12.492 1.00 94.44 198 LEU A CA 1
ATOM 1535 C C . LEU A 1 198 ? 0.338 0.601 -13.511 1.00 94.44 198 LEU A C 1
ATOM 1537 O O . LEU A 1 198 ? 0.900 -0.460 -13.250 1.00 94.44 198 LEU A O 1
ATOM 1541 N N . THR A 1 199 ? 0.532 1.256 -14.648 1.00 93.00 199 THR A N 1
ATOM 1542 C CA . THR A 1 199 ? 1.497 0.828 -15.668 1.00 93.00 199 THR A CA 1
ATOM 1543 C C . THR A 1 199 ? 2.631 1.835 -15.735 1.00 93.00 199 THR A C 1
ATOM 1545 O O . THR A 1 199 ? 2.385 3.029 -15.887 1.00 93.00 199 THR A O 1
ATOM 1548 N N . PHE A 1 200 ? 3.864 1.357 -15.621 1.00 91.81 200 PHE A N 1
ATOM 1549 C CA . PHE A 1 200 ? 5.087 2.148 -15.691 1.00 91.81 200 PHE A CA 1
ATOM 1550 C C . PHE A 1 200 ? 5.845 1.785 -16.965 1.00 91.81 200 PHE A C 1
ATOM 1552 O O . PHE A 1 200 ? 6.051 0.602 -17.241 1.00 91.81 200 PHE A O 1
ATOM 1559 N N . PHE A 1 201 ? 6.267 2.794 -17.721 1.00 87.81 201 PHE A N 1
ATOM 1560 C CA . PHE A 1 201 ? 6.984 2.615 -18.982 1.00 87.81 201 PHE A CA 1
ATOM 1561 C C . PHE A 1 201 ? 8.484 2.815 -18.792 1.00 87.81 201 PHE A C 1
ATOM 1563 O O . PHE A 1 201 ? 8.912 3.790 -18.165 1.00 87.81 201 PHE A O 1
ATOM 1570 N N . SER A 1 202 ? 9.269 1.909 -19.376 1.00 82.69 202 SER A N 1
ATOM 1571 C CA . SER A 1 202 ? 10.714 2.081 -19.516 1.00 82.69 202 SER A CA 1
ATOM 1572 C C . SER A 1 202 ? 11.037 3.298 -20.390 1.00 82.69 202 SER A C 1
ATOM 1574 O O . SER A 1 202 ? 10.341 3.566 -21.376 1.00 82.69 202 SER A O 1
ATOM 1576 N N . ILE A 1 203 ? 12.098 4.027 -20.047 1.00 77.94 203 ILE A N 1
ATOM 1577 C CA . ILE A 1 203 ? 12.656 5.113 -20.854 1.00 77.94 203 ILE A CA 1
ATOM 1578 C C . ILE A 1 203 ? 14.013 4.708 -21.427 1.00 77.94 203 ILE A C 1
ATOM 1580 O O . ILE A 1 203 ? 14.917 4.295 -20.706 1.00 77.94 203 ILE A O 1
ATOM 1584 N N . ASN A 1 204 ? 14.200 4.927 -22.726 1.00 64.25 204 ASN A N 1
ATOM 1585 C CA . ASN A 1 204 ? 15.528 4.830 -23.325 1.00 64.25 204 ASN A CA 1
ATOM 1586 C C . ASN A 1 204 ? 16.388 6.055 -23.049 1.00 64.25 204 ASN A C 1
ATOM 1588 O O . ASN A 1 204 ? 15.872 7.141 -22.789 1.00 64.25 204 ASN A O 1
ATOM 1592 N N . GLY A 1 205 ? 17.704 5.911 -23.248 1.00 54.72 205 GLY A N 1
ATOM 1593 C CA . GLY A 1 205 ? 18.672 7.018 -23.219 1.00 54.72 205 GLY A CA 1
ATOM 1594 C C . GLY A 1 205 ? 18.320 8.202 -24.138 1.00 54.72 205 GLY A C 1
ATOM 1595 O O . GLY A 1 205 ? 18.809 9.304 -23.922 1.00 54.72 205 GLY A O 1
ATOM 1596 N N . ASN A 1 206 ? 17.404 8.004 -25.097 1.00 53.03 206 ASN A N 1
ATOM 1597 C CA . ASN A 1 206 ? 16.875 9.035 -25.999 1.00 53.03 206 ASN A CA 1
ATOM 1598 C C . ASN A 1 206 ? 15.497 9.601 -25.579 1.00 53.03 206 ASN A C 1
ATOM 1600 O O . ASN A 1 206 ? 14.859 10.300 -26.365 1.00 53.03 206 ASN A O 1
ATOM 1604 N N . GLY A 1 207 ? 14.990 9.282 -24.381 1.00 51.19 207 GLY A N 1
ATOM 1605 C CA . GLY A 1 207 ? 13.746 9.842 -23.829 1.00 51.19 207 GLY A CA 1
ATOM 1606 C C . GLY A 1 207 ? 12.443 9.364 -24.486 1.00 51.19 207 GLY A C 1
ATOM 1607 O O . GLY A 1 207 ? 11.390 9.951 -24.243 1.00 51.19 207 GLY A O 1
ATOM 1608 N N . LYS A 1 208 ? 12.491 8.317 -25.320 1.00 51.44 208 LYS A N 1
ATOM 1609 C CA . LYS A 1 208 ? 11.305 7.646 -25.879 1.00 51.44 208 LYS A CA 1
ATOM 1610 C C . LYS A 1 208 ? 10.943 6.424 -25.029 1.00 51.44 208 LYS A C 1
ATOM 1612 O O . LYS A 1 208 ? 11.845 5.735 -24.553 1.00 51.44 208 LYS A O 1
ATOM 1617 N N . ASN A 1 209 ? 9.639 6.178 -24.860 1.00 57.44 209 ASN A N 1
ATOM 1618 C CA . ASN A 1 209 ? 9.124 5.005 -24.150 1.00 57.44 209 ASN A CA 1
ATOM 1619 C C . ASN A 1 209 ? 9.547 3.737 -24.908 1.00 57.44 209 ASN A C 1
ATOM 1621 O O . ASN A 1 209 ? 9.260 3.621 -26.101 1.00 57.44 209 ASN A O 1
ATOM 1625 N N . GLU A 1 210 ? 10.238 2.827 -24.228 1.00 56.34 210 GLU A N 1
ATOM 1626 C CA . GLU A 1 210 ? 10.653 1.534 -24.776 1.00 56.34 210 GLU A CA 1
ATOM 1627 C C . GLU A 1 210 ? 9.672 0.407 -24.396 1.00 56.34 210 GLU A C 1
ATOM 1629 O O . GLU A 1 210 ? 8.723 0.603 -23.636 1.00 56.34 210 GLU A O 1
ATOM 1634 N N . THR A 1 211 ? 9.930 -0.772 -24.963 1.00 58.81 211 THR A N 1
ATOM 1635 C CA . THR A 1 211 ? 9.126 -1.999 -25.093 1.00 58.81 211 THR A CA 1
ATOM 1636 C C . THR A 1 211 ? 8.666 -2.640 -23.779 1.00 58.81 211 THR A C 1
ATOM 1638 O O . THR A 1 211 ? 7.705 -3.407 -23.784 1.00 58.81 211 THR A O 1
ATOM 1641 N N . ASN A 1 212 ? 9.318 -2.321 -22.656 1.00 68.38 212 ASN A N 1
ATOM 1642 C CA . ASN A 1 212 ? 9.054 -2.961 -21.369 1.00 68.38 212 ASN A CA 1
ATOM 1643 C C . ASN A 1 212 ? 8.091 -2.135 -20.514 1.00 68.38 212 ASN A C 1
ATOM 1645 O O . ASN A 1 212 ? 8.293 -0.940 -20.267 1.00 68.38 212 ASN A O 1
ATOM 1649 N N . ILE A 1 213 ? 7.053 -2.812 -20.032 1.00 86.44 213 ILE A N 1
ATOM 1650 C CA . ILE A 1 213 ? 6.021 -2.256 -19.164 1.00 86.44 213 ILE A CA 1
ATOM 1651 C C . ILE A 1 213 ? 6.023 -3.003 -17.840 1.00 86.44 213 ILE A C 1
ATOM 1653 O O . ILE A 1 213 ? 6.012 -4.227 -17.824 1.00 86.44 213 ILE A O 1
ATOM 1657 N N . TYR A 1 214 ? 5.985 -2.268 -16.735 1.00 91.06 214 TYR A N 1
ATOM 1658 C CA . TYR A 1 214 ? 5.830 -2.839 -15.401 1.00 91.06 214 TYR A CA 1
ATOM 1659 C C . TYR A 1 214 ? 4.441 -2.510 -14.882 1.00 91.06 214 TYR A C 1
ATOM 1661 O O . TYR A 1 214 ? 4.053 -1.338 -14.849 1.00 91.06 214 TYR A O 1
ATOM 1669 N N . ARG A 1 215 ? 3.680 -3.524 -14.475 1.00 93.38 215 ARG A N 1
ATOM 1670 C CA . ARG A 1 215 ? 2.304 -3.346 -14.009 1.00 93.38 215 ARG A CA 1
ATOM 1671 C C . ARG A 1 215 ? 2.157 -3.706 -12.545 1.00 93.38 215 ARG A C 1
ATOM 1673 O O . ARG A 1 215 ? 2.565 -4.777 -12.111 1.00 93.38 215 ARG A O 1
ATOM 1680 N N . PHE A 1 216 ? 1.488 -2.832 -11.808 1.00 95.12 216 PHE A N 1
ATOM 1681 C CA . PHE A 1 216 ? 0.939 -3.147 -10.500 1.00 95.12 216 PHE A CA 1
ATOM 1682 C C . PHE A 1 216 ? -0.575 -3.037 -10.528 1.00 95.12 216 PHE A C 1
ATOM 1684 O O . PHE A 1 216 ? -1.128 -2.170 -11.198 1.00 95.12 216 PHE A O 1
ATOM 1691 N N . VAL A 1 217 ? -1.239 -3.865 -9.736 1.00 94.38 217 VAL A N 1
ATOM 1692 C CA . VAL A 1 217 ? -2.657 -3.709 -9.424 1.00 94.38 217 VAL A CA 1
ATOM 1693 C C . VAL A 1 217 ? -2.772 -3.282 -7.970 1.00 94.38 217 VAL A C 1
ATOM 1695 O O . VAL A 1 217 ? -2.233 -3.941 -7.076 1.00 94.38 217 VAL A O 1
ATOM 1698 N N . TYR A 1 218 ? -3.450 -2.165 -7.728 1.00 93.38 218 TYR A N 1
ATOM 1699 C CA . TYR A 1 218 ? -3.734 -1.702 -6.380 1.00 93.38 218 TYR A CA 1
ATOM 1700 C C . TYR A 1 218 ? -4.916 -2.476 -5.797 1.00 93.38 218 TYR A C 1
ATOM 1702 O O . TYR A 1 218 ? -6.045 -2.407 -6.285 1.00 93.38 218 TYR A O 1
ATOM 1710 N N . TYR A 1 219 ? -4.670 -3.168 -4.693 1.00 89.38 219 TYR A N 1
ATOM 1711 C CA . TYR A 1 219 ? -5.693 -3.839 -3.912 1.00 89.38 219 TYR A CA 1
ATOM 1712 C C . TYR A 1 219 ? -5.948 -3.073 -2.623 1.00 89.38 219 TYR A C 1
ATOM 1714 O O . TYR A 1 219 ? -5.019 -2.742 -1.887 1.00 89.38 219 TYR A O 1
ATOM 1722 N N . ASN A 1 220 ? -7.221 -2.827 -2.311 1.00 83.44 220 ASN A N 1
ATOM 1723 C CA . ASN A 1 220 ? -7.586 -2.564 -0.927 1.00 83.44 220 ASN A CA 1
ATOM 1724 C C . ASN A 1 220 ? -7.357 -3.860 -0.143 1.00 83.44 220 ASN A C 1
ATOM 1726 O O . ASN A 1 220 ? -7.704 -4.932 -0.635 1.00 83.44 220 ASN A O 1
ATOM 1730 N N . ARG A 1 221 ? -6.790 -3.761 1.060 1.00 72.38 221 ARG A N 1
ATOM 1731 C CA . ARG A 1 221 ? -6.360 -4.908 1.867 1.00 72.38 221 ARG A CA 1
ATOM 1732 C C . ARG A 1 221 ? -7.422 -6.006 1.986 1.00 72.38 221 ARG A C 1
ATOM 1734 O O . ARG A 1 221 ? -7.087 -7.170 1.917 1.00 72.38 221 ARG A O 1
ATOM 1741 N N . PHE A 1 222 ? -8.694 -5.655 2.164 1.00 64.94 222 PHE A N 1
ATOM 1742 C CA . PHE A 1 222 ? -9.767 -6.646 2.345 1.00 64.94 222 PHE A CA 1
ATOM 1743 C C . PHE A 1 222 ? -10.074 -7.487 1.100 1.00 64.94 222 PHE A C 1
ATOM 1745 O O . PHE A 1 222 ? -10.828 -8.450 1.188 1.00 64.94 222 PHE A O 1
ATOM 1752 N N . LEU A 1 223 ? -9.546 -7.083 -0.052 1.00 67.00 223 LEU A N 1
ATOM 1753 C CA . LEU A 1 223 ? -9.824 -7.667 -1.357 1.00 67.00 223 LEU A CA 1
ATOM 1754 C C . LEU A 1 223 ? -8.528 -8.097 -2.062 1.00 67.00 223 LEU A C 1
ATOM 1756 O O . LEU A 1 223 ? -8.554 -8.360 -3.262 1.00 67.00 223 LEU A O 1
ATOM 1760 N N . ASP A 1 224 ? -7.396 -8.113 -1.352 1.00 62.56 224 ASP A N 1
ATOM 1761 C CA . ASP A 1 224 ? -6.139 -8.634 -1.885 1.00 62.56 224 ASP A CA 1
ATOM 1762 C C . ASP A 1 224 ? -6.233 -10.168 -1.991 1.00 62.56 224 ASP A C 1
ATOM 1764 O O . ASP A 1 224 ? -6.514 -10.831 -0.989 1.00 62.56 224 ASP A O 1
ATOM 1768 N N . PRO A 1 225 ? -5.977 -10.769 -3.169 1.00 60.88 225 PRO A N 1
ATOM 1769 C CA . PRO A 1 225 ? -5.996 -12.219 -3.319 1.00 60.88 225 PRO A CA 1
ATOM 1770 C C . PRO A 1 225 ? -4.952 -12.955 -2.461 1.00 60.88 225 PRO A C 1
ATOM 1772 O O . PRO A 1 225 ? -5.068 -14.167 -2.296 1.00 60.88 225 PRO A O 1
ATOM 1775 N N . GLN A 1 226 ? -3.918 -12.268 -1.953 1.00 64.06 226 GLN A N 1
ATOM 1776 C CA . GLN A 1 226 ? 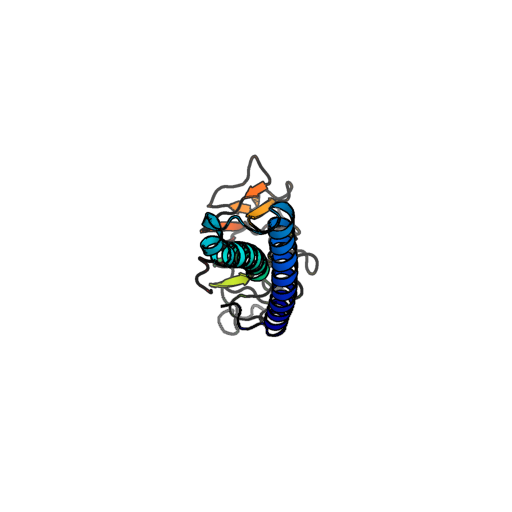-2.918 -12.859 -1.051 1.00 64.06 226 GLN A CA 1
ATOM 1777 C C . GLN A 1 226 ? -3.200 -12.656 0.446 1.00 64.06 226 GLN A C 1
ATOM 1779 O O . GLN A 1 226 ? -2.510 -13.288 1.253 1.00 64.06 226 GLN A O 1
ATOM 1784 N N . GLY A 1 227 ? -4.213 -11.870 0.845 1.00 49.28 227 GLY A N 1
ATOM 1785 C CA . GLY A 1 227 ? -4.736 -11.931 2.220 1.00 49.28 227 GLY A CA 1
ATOM 1786 C C . GLY A 1 227 ? -5.298 -10.675 2.863 1.00 49.28 227 GLY A C 1
ATOM 1787 O O . GLY A 1 227 ? -5.045 -9.551 2.386 1.00 49.28 227 GLY A O 1
#

pLDDT: mean 80.14, std 14.22, range [40.22, 95.75]

Foldseek 3Di:
DPPPDPVLVVVLVVQLVVQLVVLLVVLVVVLVVVCVVCVHDDPVCPVVSVVSSVVSSVVSNVVSCVVSVQDQFWWWWAWAALQADPDPDDDPPPVPDPPFDAWFFDLVQKAWLQGSPDTHHHHGIIITHGQADKAWEACQPPPGRTHHPQFHRTQWIFGHHNHWTKTQGDPVRQVQKDWPNHGDDPHSIDIDDAQTKIKGFGADPVGDTDDGIIIIGIHGPVGRPSD

Secondary structure (DSSP, 8-state):
--TT-HHHHHHHHHHHHHHHHHHHHHHHHHHHHHHHHTTS--TTTGGGHHHHHHHHHHHHHHHHHHHHTS-S--EEEEE-TT-----TTSS---TTS--PPPPEE-TTT-EESS-SS--B--TT-EEEPPSSEEEEEES-TTT-SEE-TTS-TT-EEEEEETTEEEEEE-GGGGGGEEETTEE-SS-SEEEE-TTEEEEEEEE-TTSSEEEEEEEEEEEEGGG-TT-

Organism: NCBI:txid232991